Protein AF-0000000066281686 (afdb_homodimer)

GO terms:
  GO:0017148 negative regulation of translation (P, IMP)

Structure (mmCIF, N/CA/C/O backbone):
data_AF-0000000066281686-model_v1
#
loop_
_entity.id
_entity.type
_entity.pdbx_description
1 polymer 'Ribonuclease VapC22'
#
loop_
_atom_site.group_PDB
_atom_site.id
_atom_site.type_symbol
_atom_site.label_atom_id
_atom_site.label_alt_id
_atom_site.label_comp_id
_atom_site.label_asym_id
_atom_site.label_entity_id
_atom_site.label_seq_id
_atom_site.pdbx_PDB_ins_code
_atom_site.Cartn_x
_atom_site.Cartn_y
_atom_site.Cartn_z
_atom_site.occupancy
_atom_site.B_iso_or_equiv
_atom_site.auth_seq_id
_atom_site.auth_comp_id
_atom_site.auth_asym_id
_atom_site.auth_atom_id
_atom_site.pdbx_PDB_model_num
ATOM 1 N N . MET A 1 1 ? -9.164 6.344 23.656 1 70.06 1 MET A N 1
ATOM 2 C CA . MET A 1 1 ? -7.961 6.934 23.078 1 70.06 1 MET A CA 1
ATOM 3 C C . MET A 1 1 ? -8.203 7.359 21.641 1 70.06 1 MET A C 1
ATOM 5 O O . MET A 1 1 ? -8.789 6.609 20.859 1 70.06 1 MET A O 1
ATOM 9 N N . THR A 1 2 ? -8.07 8.781 21.312 1 91.06 2 THR A N 1
ATOM 10 C CA . THR A 1 2 ? -8.43 9.359 20.016 1 91.06 2 THR A CA 1
ATOM 11 C C . THR A 1 2 ? -7.27 9.227 19.031 1 91.06 2 THR A C 1
ATOM 13 O O . THR A 1 2 ? -6.125 9.555 19.359 1 91.06 2 THR A O 1
ATOM 16 N N . THR A 1 3 ? -7.539 8.5 17.906 1 96.69 3 THR A N 1
ATOM 17 C CA . THR A 1 3 ? -6.551 8.406 16.844 1 96.69 3 THR A CA 1
ATOM 18 C C . THR A 1 3 ? -6.953 9.273 15.656 1 96.69 3 THR A C 1
ATOM 20 O O . THR A 1 3 ? -8.125 9.297 15.266 1 96.69 3 THR A O 1
ATOM 23 N N . VAL A 1 4 ? -5.949 10 15.117 1 98 4 VAL A N 1
ATOM 24 C CA . VAL A 1 4 ? -6.203 10.719 13.867 1 98 4 VAL A CA 1
ATOM 25 C C . VAL A 1 4 ? -5.27 10.211 12.773 1 98 4 VAL A C 1
ATOM 27 O O . VAL A 1 4 ? -4.094 9.93 13.039 1 98 4 VAL A O 1
ATOM 30 N N . LEU A 1 5 ? -5.852 10.031 11.617 1 98.62 5 LEU A N 1
ATOM 31 C CA . LEU A 1 5 ? -5.098 9.625 10.438 1 98.62 5 LEU A CA 1
ATOM 32 C C . LEU A 1 5 ? -4.648 10.836 9.633 1 98.62 5 LEU A C 1
ATOM 34 O O . LEU A 1 5 ? -5.465 11.695 9.289 1 98.62 5 LEU A O 1
ATOM 38 N N . LEU A 1 6 ? -3.348 10.859 9.414 1 98.56 6 LEU A N 1
ATOM 39 C CA . LEU A 1 6 ? -2.801 11.969 8.641 1 98.56 6 LEU A CA 1
ATOM 40 C C . LEU A 1 6 ? -2.725 11.617 7.16 1 98.56 6 LEU A C 1
ATOM 42 O O . LEU A 1 6 ? -2.205 10.562 6.793 1 98.56 6 LEU A O 1
ATOM 46 N N . ASP A 1 7 ? -3.283 12.492 6.316 1 97.31 7 ASP A N 1
ATOM 47 C CA . ASP A 1 7 ? -3.012 12.414 4.883 1 97.31 7 ASP A CA 1
ATOM 48 C C . ASP A 1 7 ? -1.526 12.609 4.594 1 97.31 7 ASP A C 1
ATOM 50 O O . ASP A 1 7 ? -0.793 13.148 5.426 1 97.31 7 ASP A O 1
ATOM 54 N N . SER A 1 8 ? -1.061 12.234 3.432 1 96.31 8 SER A N 1
ATOM 55 C CA . SER A 1 8 ? 0.363 12.234 3.107 1 96.31 8 SER A CA 1
ATOM 56 C C . SER A 1 8 ? 0.948 13.641 3.211 1 96.31 8 SER A C 1
ATOM 58 O O . SER A 1 8 ? 1.972 13.844 3.865 1 96.31 8 SER A O 1
ATOM 60 N N . HIS A 1 9 ? 0.333 14.602 2.615 1 93.5 9 HIS A N 1
ATOM 61 C CA . HIS A 1 9 ? 0.872 15.953 2.658 1 93.5 9 HIS A CA 1
ATOM 62 C C . HIS A 1 9 ? 0.84 16.516 4.074 1 93.5 9 HIS A C 1
ATOM 64 O O . HIS A 1 9 ? 1.72 17.281 4.461 1 93.5 9 HIS A O 1
ATOM 70 N N . VAL A 1 10 ? -0.175 16.094 4.844 1 96.81 10 VAL A N 1
ATOM 71 C CA . VAL A 1 10 ? -0.292 16.562 6.223 1 96.81 10 VAL A CA 1
ATOM 72 C C . VAL A 1 10 ? 0.833 15.969 7.066 1 96.81 10 VAL A C 1
ATOM 74 O O . VAL A 1 10 ? 1.431 16.656 7.891 1 96.81 10 VAL A O 1
ATOM 77 N N . ALA A 1 11 ? 1.085 14.711 6.887 1 96.25 11 ALA A N 1
ATOM 78 C CA . ALA A 1 11 ? 2.205 14.094 7.59 1 96.25 11 ALA A CA 1
ATOM 79 C C . ALA A 1 11 ? 3.51 14.836 7.305 1 96.25 11 ALA A C 1
ATOM 81 O O . ALA A 1 11 ? 4.309 15.07 8.211 1 96.25 11 ALA A O 1
ATOM 82 N N . TYR A 1 12 ? 3.717 15.148 6.082 1 93 12 TYR A N 1
ATOM 83 C CA . TYR A 1 12 ? 4.898 15.906 5.688 1 93 12 TYR A CA 1
ATOM 84 C C . TYR A 1 12 ? 4.934 17.266 6.379 1 93 12 TYR A C 1
ATOM 86 O O . TYR A 1 12 ? 5.941 17.625 6.988 1 93 12 TYR A O 1
ATOM 94 N N . TRP A 1 13 ? 3.84 18.031 6.293 1 93.69 13 TRP A N 1
ATOM 95 C CA . TRP A 1 13 ? 3.773 19.375 6.879 1 93.69 13 TRP A CA 1
ATOM 96 C C . TRP A 1 13 ? 3.945 19.312 8.391 1 93.69 13 TRP A C 1
ATOM 98 O O . TRP A 1 13 ? 4.656 20.125 8.977 1 93.69 13 TRP A O 1
ATOM 108 N N . TRP A 1 14 ? 3.277 18.312 8.992 1 93.69 14 TRP A N 1
ATOM 109 C CA . TRP A 1 14 ? 3.379 18.125 10.438 1 93.69 14 TRP A CA 1
ATOM 110 C C . TRP A 1 14 ? 4.832 17.938 10.859 1 93.69 14 TRP A C 1
ATOM 112 O O . TRP A 1 14 ? 5.262 18.469 11.883 1 93.69 14 TRP A O 1
ATOM 122 N N . SER A 1 15 ? 5.637 17.312 10.07 1 87.94 15 SER A N 1
ATOM 123 C CA . SER A 1 15 ? 7.012 16.984 10.422 1 87.94 15 SER A CA 1
ATOM 124 C C . SER A 1 15 ? 7.965 18.109 10.023 1 87.94 15 SER A C 1
ATOM 126 O O . SER A 1 15 ? 8.992 18.312 10.68 1 87.94 15 SER A O 1
ATOM 128 N N . ALA A 1 16 ? 7.633 18.891 8.977 1 87.31 16 ALA A N 1
ATOM 129 C CA . ALA A 1 16 ? 8.664 19.75 8.398 1 87.31 16 ALA A CA 1
ATOM 130 C C . ALA A 1 16 ? 8.188 21.203 8.312 1 87.31 16 ALA A C 1
ATOM 132 O O . ALA A 1 16 ? 8.992 22.125 8.391 1 87.31 16 ALA A O 1
ATOM 133 N N . GLU A 1 17 ? 6.938 21.359 8.078 1 92 17 GLU A N 1
ATOM 134 C CA . GLU A 1 17 ? 6.379 22.688 7.852 1 92 17 GLU A CA 1
ATOM 135 C C . GLU A 1 17 ? 5.039 22.844 8.562 1 92 17 GLU A C 1
ATOM 137 O O . GLU A 1 17 ? 4.02 23.125 7.926 1 92 17 GLU A O 1
ATOM 142 N N . PRO A 1 18 ? 5.105 22.844 9.883 1 94.44 18 PRO A N 1
ATOM 143 C CA . PRO A 1 18 ? 3.848 22.844 10.633 1 94.44 18 PRO A CA 1
ATOM 144 C C . PRO A 1 18 ? 3.037 24.125 10.414 1 94.44 18 PRO A C 1
ATOM 146 O O . PRO A 1 18 ? 1.826 24.141 10.641 1 94.44 18 PRO A O 1
ATOM 149 N N . GLN A 1 19 ? 3.65 25.203 9.938 1 95.12 19 GLN A N 1
ATOM 150 C CA . GLN A 1 19 ? 2.961 26.469 9.703 1 95.12 19 GLN A CA 1
ATOM 151 C C . GLN A 1 19 ? 1.957 26.328 8.555 1 95.12 19 GLN A C 1
ATOM 153 O O . GLN A 1 19 ? 1.113 27.219 8.367 1 95.12 19 GLN A O 1
ATOM 158 N N . ARG A 1 20 ? 2.047 25.266 7.816 1 95.75 20 ARG A N 1
ATOM 159 C CA . ARG A 1 20 ? 1.145 25.062 6.688 1 95.75 20 ARG A CA 1
ATOM 160 C C . ARG A 1 20 ? -0.151 24.391 7.141 1 95.75 20 ARG A C 1
ATOM 162 O O . ARG A 1 20 ? -1.116 24.312 6.375 1 95.75 20 ARG A O 1
ATOM 169 N N . LEU A 1 21 ? -0.167 23.953 8.344 1 97.56 21 LEU A N 1
ATOM 170 C CA . LEU A 1 21 ? -1.363 23.312 8.875 1 97.56 21 LEU A CA 1
ATOM 171 C C . LEU A 1 21 ? -2.396 24.344 9.297 1 97.56 21 LEU A C 1
ATOM 173 O O . LEU A 1 21 ? -2.043 25.391 9.844 1 97.56 21 LEU A O 1
ATOM 177 N N . SER A 1 22 ? -3.68 24.094 8.953 1 97.81 22 SER A N 1
ATOM 178 C CA . SER A 1 22 ? -4.73 24.938 9.5 1 97.81 22 SER A CA 1
ATOM 179 C C . SER A 1 22 ? -4.773 24.859 11.016 1 97.81 22 SER A C 1
ATOM 181 O O . SER A 1 22 ? -4.207 23.938 11.609 1 97.81 22 SER A O 1
ATOM 183 N N . MET A 1 23 ? -5.473 25.781 11.609 1 97.75 23 MET A N 1
ATOM 184 C CA . MET A 1 23 ? -5.621 25.781 13.062 1 97.75 23 MET A CA 1
ATOM 185 C C . MET A 1 23 ? -6.355 24.516 13.523 1 97.75 23 MET A C 1
ATOM 187 O O . MET A 1 23 ? -5.945 23.875 14.492 1 97.75 23 MET A O 1
ATOM 191 N N . ALA A 1 24 ? -7.41 24.172 12.828 1 97.56 24 ALA A N 1
ATOM 192 C CA . ALA A 1 24 ? -8.188 22.984 13.18 1 97.56 24 ALA A CA 1
ATOM 193 C C . ALA A 1 24 ? -7.344 21.719 13.055 1 97.56 24 ALA A C 1
ATOM 195 O O . ALA A 1 24 ? -7.418 20.828 13.906 1 97.56 24 ALA A O 1
ATOM 196 N N . ALA A 1 25 ? -6.562 21.609 11.992 1 97.94 25 ALA A N 1
ATOM 197 C CA . ALA A 1 25 ? -5.68 20.469 11.797 1 97.94 25 ALA A CA 1
ATOM 198 C C . ALA A 1 25 ? -4.645 20.375 12.914 1 97.94 25 ALA A C 1
ATOM 200 O O . ALA A 1 25 ? -4.43 19.297 13.484 1 97.94 25 ALA A O 1
ATOM 201 N N . SER A 1 26 ? -4.059 21.516 13.203 1 97.75 26 SER A N 1
ATOM 202 C CA . SER A 1 26 ? -3.049 21.562 14.25 1 97.75 26 SER A CA 1
ATOM 203 C C . SER A 1 26 ? -3.627 21.125 15.594 1 97.75 26 SER A C 1
ATOM 205 O O . SER A 1 26 ? -3.006 20.359 16.312 1 97.75 26 SER A O 1
ATOM 207 N N . GLN A 1 27 ? -4.777 21.562 15.898 1 97.44 27 GLN A N 1
ATOM 208 C CA . GLN A 1 27 ? -5.43 21.219 17.156 1 97.44 27 GLN A CA 1
ATOM 209 C C . GLN A 1 27 ? -5.773 19.734 17.219 1 97.44 27 GLN A C 1
ATOM 211 O O . GLN A 1 27 ? -5.59 19.094 18.25 1 97.44 27 GLN A O 1
ATOM 216 N N . ALA A 1 28 ? -6.277 19.234 16.094 1 96.88 28 ALA A N 1
ATOM 217 C CA . ALA A 1 28 ? -6.625 17.812 16.047 1 96.88 28 ALA A CA 1
ATOM 218 C C . ALA A 1 28 ? -5.395 16.938 16.281 1 96.88 28 ALA A C 1
ATOM 220 O O . ALA A 1 28 ? -5.473 15.93 17 1 96.88 28 ALA A O 1
ATOM 221 N N . ILE A 1 29 ? -4.281 17.312 15.711 1 97.44 29 ILE A N 1
ATOM 222 C CA . ILE A 1 29 ? -3.031 16.562 15.844 1 97.44 29 ILE A CA 1
ATOM 223 C C . ILE A 1 29 ? -2.516 16.672 17.281 1 97.44 29 ILE A C 1
ATOM 225 O O . ILE A 1 29 ? -2.137 15.664 17.875 1 97.44 29 ILE A O 1
ATOM 229 N N . GLU A 1 30 ? -2.557 17.828 17.828 1 96.44 30 GLU A N 1
ATOM 230 C CA . GLU A 1 30 ? -2.033 18.094 19.156 1 96.44 30 GLU A CA 1
ATOM 231 C C . GLU A 1 30 ? -2.834 17.344 20.219 1 96.44 30 GLU A C 1
ATOM 233 O O . GLU A 1 30 ? -2.277 16.906 21.219 1 96.44 30 GLU A O 1
ATOM 238 N N . HIS A 1 31 ? -4.059 17.156 20.047 1 96.75 31 HIS A N 1
ATOM 239 C CA . HIS A 1 31 ? -4.934 16.594 21.062 1 96.75 31 HIS A CA 1
ATOM 240 C C . HIS A 1 31 ? -5.129 15.094 20.859 1 96.75 31 HIS A C 1
ATOM 242 O O . HIS A 1 31 ? -5.773 14.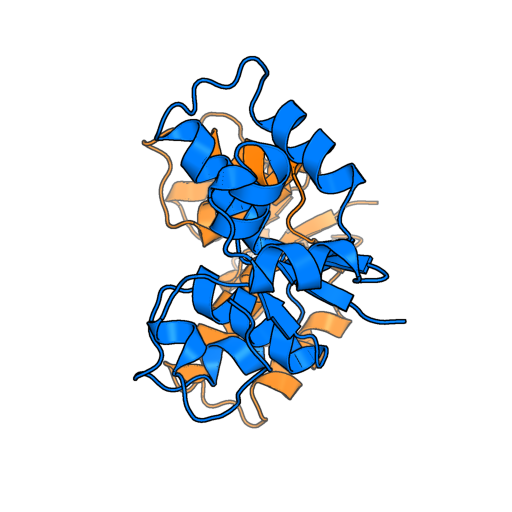43 21.672 1 96.75 31 HIS A O 1
ATOM 248 N N . ALA A 1 32 ? -4.652 14.594 19.75 1 97.25 32 ALA A N 1
ATOM 249 C CA . ALA A 1 32 ? -4.809 13.164 19.484 1 97.25 32 ALA A CA 1
ATOM 250 C C . ALA A 1 32 ? -3.943 12.336 20.438 1 97.25 32 ALA A C 1
ATOM 252 O O . ALA A 1 32 ? -2.811 12.719 20.75 1 97.25 32 ALA A O 1
ATOM 253 N N . ASP A 1 33 ? -4.496 11.219 20.891 1 97.75 33 ASP A N 1
ATOM 254 C CA . ASP A 1 33 ? -3.701 10.281 21.672 1 97.75 33 ASP A CA 1
ATOM 255 C C . ASP A 1 33 ? -2.656 9.586 20.812 1 97.75 33 ASP A C 1
ATOM 257 O O . ASP A 1 33 ? -1.594 9.195 21.297 1 97.75 33 ASP A O 1
ATOM 261 N N . GLU A 1 34 ? -3.012 9.414 19.578 1 98.12 34 GLU A N 1
ATOM 262 C CA . GLU A 1 34 ? -2.143 8.719 18.625 1 98.12 34 GLU A CA 1
ATOM 263 C C . GLU A 1 34 ? -2.309 9.258 17.219 1 98.12 34 GLU A C 1
ATOM 265 O O . GLU A 1 34 ? -3.426 9.539 16.781 1 98.12 34 GLU A O 1
ATOM 270 N N . LEU A 1 35 ? -1.204 9.375 16.547 1 98.44 35 LEU A N 1
ATOM 271 C CA . LEU A 1 35 ? -1.188 9.688 15.125 1 98.44 35 LEU A CA 1
ATOM 272 C C . LEU A 1 35 ? -0.943 8.438 14.297 1 98.44 35 LEU A C 1
ATOM 274 O O . LEU A 1 35 ? -0.149 7.578 14.68 1 98.44 35 LEU A O 1
ATOM 278 N N . ALA A 1 36 ? -1.664 8.391 13.188 1 98.69 36 ALA A N 1
ATOM 279 C CA . ALA A 1 36 ? -1.486 7.25 12.289 1 98.69 36 ALA A CA 1
ATOM 280 C C . ALA A 1 36 ? -1.305 7.711 10.852 1 98.69 36 ALA A C 1
ATOM 282 O O . ALA A 1 36 ? -1.703 8.82 10.492 1 98.69 36 ALA A O 1
ATOM 283 N N . VAL A 1 37 ? -0.657 6.867 10.102 1 98.62 37 VAL A N 1
ATOM 284 C CA . VAL A 1 37 ? -0.561 7.031 8.656 1 98.62 37 VAL A CA 1
ATOM 285 C C . VAL A 1 37 ? -0.866 5.707 7.961 1 98.62 37 VAL A C 1
ATOM 287 O O . VAL A 1 37 ? -0.54 4.637 8.484 1 98.62 37 VAL A O 1
ATOM 290 N N . ALA A 1 38 ? -1.593 5.82 6.816 1 98.75 38 ALA A N 1
ATOM 291 C CA . ALA A 1 38 ? -1.719 4.645 5.957 1 98.75 38 ALA A CA 1
ATOM 292 C C . ALA A 1 38 ? -0.377 4.277 5.332 1 98.75 38 ALA A C 1
ATOM 294 O O . ALA A 1 38 ? 0.381 5.152 4.91 1 98.75 38 ALA A O 1
ATOM 295 N N . ALA A 1 39 ? -0.124 3.047 5.242 1 98.75 39 ALA A N 1
ATOM 296 C CA . ALA A 1 39 ? 1.184 2.578 4.789 1 98.75 39 ALA A CA 1
ATOM 297 C C . ALA A 1 39 ? 1.51 3.119 3.398 1 98.75 39 ALA A C 1
ATOM 299 O O . ALA A 1 39 ? 2.672 3.393 3.09 1 98.75 39 ALA A O 1
ATOM 300 N N . ILE A 1 40 ? 0.523 3.322 2.582 1 98.56 40 ILE A N 1
ATOM 301 C CA . ILE A 1 40 ? 0.725 3.803 1.219 1 98.56 40 ILE A CA 1
ATOM 302 C C . ILE A 1 40 ? 1.328 5.207 1.249 1 98.56 40 ILE A C 1
ATOM 304 O O . ILE A 1 40 ? 1.991 5.625 0.297 1 98.56 40 ILE A O 1
ATOM 308 N N . SER A 1 41 ? 1.159 5.957 2.32 1 98.06 41 SER A N 1
ATOM 309 C CA . SER A 1 41 ? 1.681 7.312 2.447 1 98.06 41 SER A CA 1
ATOM 310 C C . SER A 1 41 ? 3.205 7.32 2.436 1 98.06 41 SER A C 1
ATOM 312 O O . SER A 1 41 ? 3.822 8.297 1.997 1 98.06 41 SER A O 1
ATOM 314 N N . TRP A 1 42 ? 3.809 6.18 2.908 1 98.31 42 TRP A N 1
ATOM 315 C CA . TRP A 1 42 ? 5.266 6.117 2.861 1 98.31 42 TRP A CA 1
ATOM 316 C C . TRP A 1 42 ? 5.77 6.172 1.423 1 98.31 42 TRP A C 1
ATOM 318 O O . TRP A 1 42 ? 6.785 6.809 1.138 1 98.31 42 TRP A O 1
ATOM 328 N N . PHE A 1 43 ? 5.062 5.52 0.519 1 97.5 43 PHE A N 1
ATOM 329 C CA . PHE A 1 43 ? 5.434 5.582 -0.89 1 97.5 43 PHE A CA 1
ATOM 330 C C . PHE A 1 43 ? 5.254 6.992 -1.436 1 97.5 43 PHE A C 1
ATOM 332 O O . PHE A 1 43 ? 6.117 7.5 -2.154 1 97.5 43 PHE A O 1
ATOM 339 N N . GLU A 1 44 ? 4.117 7.582 -1.073 1 95.44 44 GLU A N 1
ATOM 340 C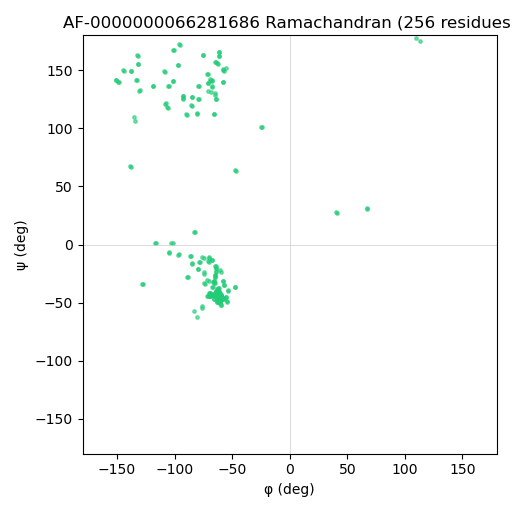 CA . GLU A 1 44 ? 3.836 8.938 -1.544 1 95.44 44 GLU A CA 1
ATOM 341 C C . GLU A 1 44 ? 4.91 9.914 -1.079 1 95.44 44 GLU A C 1
ATOM 343 O O . GLU A 1 44 ? 5.395 10.734 -1.865 1 95.44 44 GLU A O 1
ATOM 348 N N . LEU A 1 45 ? 5.293 9.82 0.146 1 95.38 45 LEU A N 1
ATOM 349 C CA . LEU A 1 45 ? 6.289 10.719 0.717 1 95.38 45 LEU A CA 1
ATOM 350 C C . LEU A 1 45 ? 7.664 10.461 0.114 1 95.38 45 LEU A C 1
ATOM 352 O O . LEU A 1 45 ? 8.406 11.398 -0.188 1 95.38 45 LEU A O 1
ATOM 356 N N . ALA A 1 46 ? 7.988 9.195 -0.04 1 95.5 46 ALA A N 1
ATOM 357 C CA . ALA A 1 46 ? 9.258 8.844 -0.681 1 95.5 46 ALA A CA 1
ATOM 358 C C . ALA A 1 46 ? 9.32 9.391 -2.104 1 95.5 46 ALA A C 1
ATOM 360 O O . ALA A 1 46 ? 10.359 9.914 -2.529 1 95.5 46 ALA A O 1
ATOM 361 N N . TRP A 1 47 ? 8.219 9.211 -2.807 1 93 47 TRP A N 1
ATOM 362 C CA . TRP A 1 47 ? 8.125 9.703 -4.18 1 93 47 TRP A CA 1
ATOM 363 C C . TRP A 1 47 ? 8.297 11.211 -4.234 1 93 47 TRP A C 1
ATOM 365 O O . TRP A 1 47 ? 9.023 11.727 -5.086 1 93 47 TRP A O 1
ATOM 375 N N . LEU A 1 48 ? 7.625 11.891 -3.328 1 88.94 48 LEU A N 1
ATOM 376 C CA . LEU A 1 48 ? 7.766 13.336 -3.227 1 88.94 48 LEU A CA 1
ATOM 377 C C . LEU A 1 48 ? 9.219 13.727 -2.977 1 88.94 48 LEU A C 1
ATOM 379 O O . LEU A 1 48 ? 9.734 14.648 -3.615 1 88.94 48 LEU A O 1
ATOM 383 N N . ALA A 1 49 ? 9.82 13.062 -2.064 1 89.44 49 ALA A N 1
ATOM 384 C CA . ALA A 1 49 ? 11.203 13.367 -1.706 1 89.44 49 ALA A CA 1
ATOM 385 C C . ALA A 1 49 ? 12.141 13.117 -2.883 1 89.44 49 ALA A C 1
ATOM 387 O O . ALA A 1 49 ? 13.086 13.883 -3.105 1 89.44 49 ALA A O 1
ATOM 388 N N . GLU A 1 50 ? 11.891 12.062 -3.561 1 83.56 50 GLU A N 1
ATOM 389 C CA . GLU A 1 50 ? 12.742 11.68 -4.684 1 83.56 50 GLU A CA 1
ATOM 390 C C . GLU A 1 50 ? 12.547 12.625 -5.867 1 83.56 50 GLU A C 1
ATOM 392 O O . GLU A 1 50 ? 13.516 13 -6.531 1 83.56 50 GLU A O 1
ATOM 397 N N . GLN A 1 51 ? 11.367 12.984 -6.238 1 78.31 51 GLN A N 1
ATOM 398 C CA . GLN A 1 51 ? 11.062 13.82 -7.395 1 78.31 51 GLN A CA 1
ATOM 399 C C . GLN A 1 51 ? 11.367 15.289 -7.109 1 78.31 51 GLN A C 1
ATOM 401 O O . GLN A 1 51 ? 11.781 16.031 -8.008 1 78.31 51 GLN A O 1
ATOM 406 N N . GLU A 1 52 ? 10.836 15.781 -6.07 1 65.12 52 GLU A N 1
ATOM 407 C CA . GLU A 1 52 ? 10.984 17.203 -5.773 1 65.12 52 GLU A CA 1
ATOM 408 C C . GLU A 1 52 ? 12.312 17.484 -5.078 1 65.12 52 GLU A C 1
ATOM 410 O O . GLU A 1 52 ? 12.57 18.625 -4.664 1 65.12 52 GLU A O 1
ATOM 415 N N . ARG A 1 53 ? 13.047 16.531 -5.094 1 60.34 53 ARG A N 1
ATOM 416 C CA . ARG A 1 53 ? 14.312 16.703 -4.383 1 60.34 53 ARG A CA 1
ATOM 417 C C . ARG A 1 53 ? 14.117 17.453 -3.074 1 60.34 53 ARG A C 1
ATOM 419 O O . ARG A 1 53 ? 14.82 18.422 -2.801 1 60.34 53 ARG A O 1
ATOM 426 N N . ILE A 1 54 ? 12.844 17.312 -2.504 1 60.88 54 ILE A N 1
ATOM 427 C CA . ILE A 1 54 ? 12.812 17.938 -1.192 1 60.88 54 ILE A CA 1
ATOM 428 C C . ILE A 1 54 ? 14.227 18 -0.617 1 60.88 54 ILE A C 1
ATOM 430 O O . ILE A 1 54 ? 14.961 17 -0.664 1 60.88 54 ILE A O 1
ATOM 434 N N . GLN A 1 55 ? 14.773 19.109 -0.714 1 66.44 55 GLN A N 1
ATOM 435 C CA . GLN A 1 55 ? 16.125 19.312 -0.175 1 66.44 55 GLN A CA 1
ATOM 436 C C . GLN A 1 55 ? 16.219 18.75 1.241 1 66.44 55 GLN A C 1
ATOM 438 O O . GLN A 1 55 ? 16.031 19.469 2.219 1 66.44 55 GLN A O 1
ATOM 443 N N . LEU A 1 56 ? 16.047 17.453 1.192 1 74.06 56 LEU A N 1
ATOM 444 C CA . LEU A 1 56 ? 16.266 16.859 2.508 1 74.06 56 LEU A CA 1
ATOM 445 C C . LEU A 1 56 ? 17.75 16.906 2.885 1 74.06 56 LEU A C 1
ATOM 447 O O . LEU A 1 56 ? 18.609 16.734 2.029 1 74.06 56 LEU A O 1
ATOM 451 N N . ALA A 1 57 ? 17.953 17.359 4.074 1 79.5 57 ALA A N 1
ATOM 452 C CA . ALA A 1 57 ? 19.312 17.391 4.609 1 79.5 57 ALA A CA 1
ATOM 453 C C . ALA A 1 57 ? 19.828 15.992 4.895 1 79.5 57 ALA A C 1
ATOM 455 O O . ALA A 1 57 ? 21 15.805 5.184 1 79.5 57 ALA A O 1
ATOM 456 N N . ILE A 1 58 ? 18.906 15.055 4.848 1 85.44 58 ILE A N 1
ATOM 457 C CA . ILE A 1 58 ? 19.25 13.672 5.156 1 85.44 58 ILE A CA 1
ATOM 458 C C . ILE A 1 58 ? 18.703 12.742 4.082 1 85.44 58 ILE A C 1
ATOM 460 O O . ILE A 1 58 ? 17.812 13.133 3.311 1 85.44 58 ILE A O 1
ATOM 464 N N . PRO A 1 59 ? 19.219 11.477 3.996 1 90.12 59 PRO A N 1
ATOM 465 C CA . PRO A 1 59 ? 18.688 10.523 3.016 1 90.12 59 PRO A CA 1
ATOM 466 C C . PRO A 1 59 ? 17.188 10.281 3.182 1 90.12 59 PRO A C 1
ATOM 468 O O . PRO A 1 59 ? 16.672 10.336 4.301 1 90.12 59 PRO A O 1
ATOM 471 N N . VAL A 1 60 ? 16.531 9.977 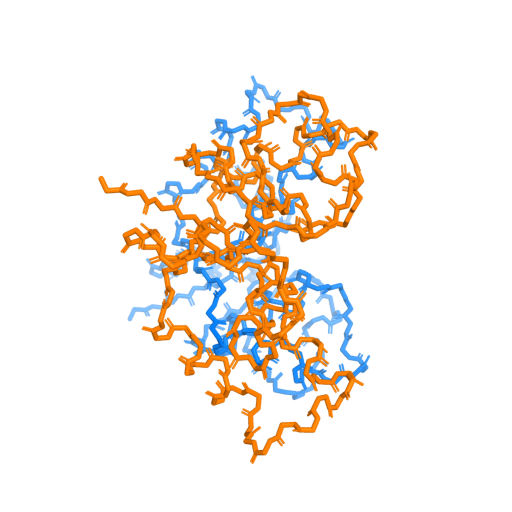2.113 1 91.38 60 VAL A N 1
ATOM 472 C CA . VAL A 1 60 ? 15.078 9.766 2.072 1 91.38 60 VAL A CA 1
ATOM 473 C C . VAL A 1 60 ? 14.688 8.711 3.102 1 91.38 60 VAL A C 1
ATOM 475 O O . VAL A 1 60 ? 13.742 8.906 3.871 1 91.38 60 VAL A O 1
ATOM 478 N N . LEU A 1 61 ? 15.375 7.586 3.115 1 95.31 61 LEU A N 1
ATOM 479 C CA . LEU A 1 61 ? 15.055 6.508 4.047 1 95.31 61 LEU A CA 1
ATOM 480 C C . LEU A 1 61 ? 15.133 6.996 5.488 1 95.31 61 LEU A C 1
ATOM 482 O O . LEU A 1 61 ? 14.242 6.719 6.293 1 95.31 61 LEU A O 1
ATOM 486 N N . SER A 1 62 ? 16.188 7.711 5.812 1 95 62 SER A N 1
ATOM 487 C CA . SER A 1 62 ? 16.359 8.227 7.168 1 95 62 SER A CA 1
ATOM 488 C C . SER A 1 62 ? 15.234 9.172 7.547 1 95 62 SER A C 1
ATOM 490 O O . SER A 1 62 ? 14.734 9.133 8.672 1 95 62 SER A O 1
ATOM 492 N N . TRP A 1 63 ? 14.898 9.961 6.648 1 92.62 63 TRP A N 1
ATOM 493 C CA . TRP A 1 63 ? 13.805 10.906 6.859 1 92.62 63 TRP A CA 1
ATOM 494 C C . TRP A 1 63 ? 12.5 10.164 7.133 1 92.62 63 TRP A C 1
ATOM 496 O O . TRP A 1 63 ? 11.797 10.477 8.094 1 92.62 63 TRP A O 1
ATOM 506 N N . LEU A 1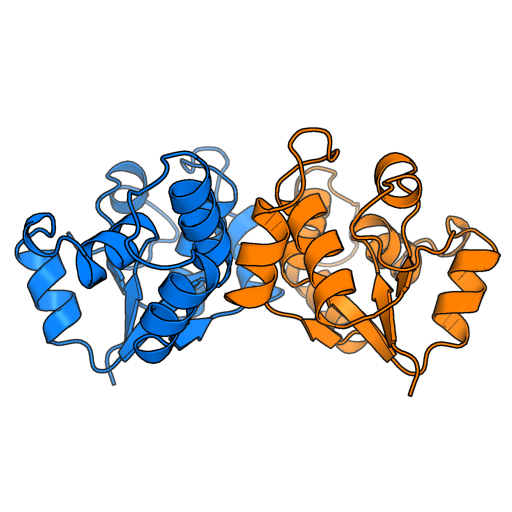 64 ? 12.141 9.211 6.332 1 96.31 64 LEU A N 1
ATOM 507 C CA . LEU A 1 64 ? 10.93 8.414 6.504 1 96.31 64 LEU A CA 1
ATOM 508 C C . LEU A 1 64 ? 10.945 7.676 7.84 1 96.31 64 LEU A C 1
ATOM 510 O O . LEU A 1 64 ? 9.93 7.617 8.531 1 96.31 64 LEU A O 1
ATOM 514 N N . GLN A 1 65 ? 12.055 7.129 8.148 1 97.38 65 GLN A N 1
ATOM 515 C CA . GLN A 1 65 ? 12.18 6.363 9.391 1 97.38 65 GLN A CA 1
ATOM 516 C C . GLN A 1 65 ? 11.984 7.254 10.609 1 97.38 65 GLN A C 1
ATOM 518 O O . GLN A 1 65 ? 11.367 6.84 11.594 1 97.38 65 GLN A O 1
ATOM 523 N N . GLN A 1 66 ? 12.531 8.43 10.57 1 95.31 66 GLN A N 1
ATOM 524 C CA . GLN A 1 66 ? 12.336 9.375 11.664 1 95.31 66 GLN A CA 1
ATOM 525 C C . GLN A 1 66 ? 10.859 9.719 11.844 1 95.31 66 GLN A C 1
ATOM 527 O O . GLN A 1 66 ? 10.359 9.75 12.969 1 95.31 66 GLN A O 1
ATOM 532 N N . LEU A 1 67 ? 10.227 9.953 10.742 1 95.31 67 LEU A N 1
ATOM 533 C CA . LEU A 1 67 ? 8.797 10.242 10.797 1 95.31 67 LEU A CA 1
ATOM 534 C C . LEU A 1 67 ? 8.016 9.055 11.344 1 95.31 67 LEU A C 1
ATOM 536 O O . LEU A 1 67 ? 7.117 9.219 12.164 1 95.31 67 LEU A O 1
ATOM 540 N N . ALA A 1 68 ? 8.367 7.863 10.922 1 97.69 68 ALA A N 1
ATOM 541 C CA . ALA A 1 68 ? 7.664 6.633 11.281 1 97.69 68 ALA A CA 1
ATOM 542 C C . ALA A 1 68 ? 7.766 6.363 12.773 1 97.69 6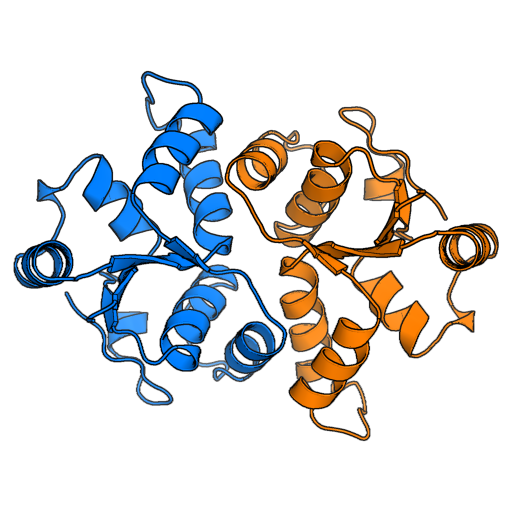8 ALA A C 1
ATOM 544 O O . ALA A 1 68 ? 6.949 5.629 13.336 1 97.69 68 ALA A O 1
ATOM 545 N N . GLU A 1 69 ? 8.742 6.949 13.453 1 97.25 69 GLU A N 1
ATOM 546 C CA . GLU A 1 69 ? 8.922 6.781 14.891 1 97.25 69 GLU A CA 1
ATOM 547 C C . GLU A 1 69 ? 7.82 7.488 15.672 1 97.25 69 GLU A C 1
ATOM 549 O O . GLU A 1 69 ? 7.605 7.203 16.844 1 97.25 69 GLU A O 1
ATOM 554 N N . HIS A 1 70 ? 7.09 8.359 15.023 1 96.69 70 HIS A N 1
ATOM 555 C CA . HIS A 1 70 ? 6.156 9.219 15.742 1 96.69 70 HIS A CA 1
ATOM 556 C C . HIS A 1 70 ? 4.719 8.938 15.328 1 96.69 70 HIS A C 1
ATOM 558 O O . HIS A 1 70 ? 3.791 9.609 15.789 1 96.69 70 HIS A O 1
ATOM 564 N N . VAL A 1 71 ? 4.547 7.965 14.438 1 98.19 71 VAL A N 1
ATOM 565 C CA . VAL A 1 71 ? 3.203 7.652 13.961 1 98.19 71 VAL A CA 1
ATOM 566 C C . VAL A 1 71 ? 3.021 6.137 13.883 1 98.19 71 VAL A C 1
ATOM 568 O O . VAL A 1 71 ? 3.992 5.398 13.703 1 98.19 71 VAL A O 1
ATOM 571 N N . ARG A 1 72 ? 1.814 5.723 14.094 1 98.25 72 ARG A N 1
ATOM 572 C CA . ARG A 1 72 ? 1.462 4.328 13.836 1 98.25 72 ARG A CA 1
ATOM 573 C C . ARG A 1 72 ? 1.24 4.094 12.344 1 98.25 72 ARG A C 1
ATOM 575 O O . ARG A 1 72 ? 0.436 4.781 11.711 1 98.25 72 ARG A O 1
ATOM 582 N N . THR A 1 73 ? 1.966 3.123 11.781 1 98.69 73 THR A N 1
ATOM 583 C CA . THR A 1 73 ? 1.745 2.74 10.391 1 98.69 73 THR A CA 1
ATOM 584 C C . THR A 1 73 ? 0.609 1.729 10.281 1 98.69 73 THR A C 1
ATOM 586 O O . THR A 1 73 ? 0.616 0.703 10.969 1 98.69 73 THR A O 1
ATOM 589 N N . VAL A 1 74 ? -0.339 1.994 9.477 1 98.69 74 VAL A N 1
ATOM 590 C CA . VAL A 1 74 ? -1.47 1.095 9.273 1 98.69 74 VAL A CA 1
ATOM 591 C C . VAL A 1 74 ? -1.367 0.437 7.902 1 98.69 74 VAL A C 1
ATOM 593 O O . VAL A 1 74 ? -1.33 1.125 6.879 1 98.69 74 VAL A O 1
ATOM 596 N N . GLY A 1 75 ? -1.316 -0.872 7.863 1 98.62 75 GLY A N 1
ATOM 597 C CA . GLY A 1 75 ? -1.153 -1.626 6.629 1 98.62 75 GLY A CA 1
ATOM 598 C C . GLY A 1 75 ? -2.418 -1.681 5.793 1 98.62 75 GLY A C 1
ATOM 599 O O . GLY A 1 75 ? -3.512 -1.413 6.293 1 98.62 75 GLY A O 1
ATOM 600 N N . ILE A 1 76 ? -2.223 -2.039 4.516 1 98.75 76 ILE A N 1
ATOM 601 C CA . ILE A 1 76 ? -3.35 -2.342 3.639 1 98.75 76 ILE A CA 1
ATOM 602 C C . ILE A 1 76 ? -3.838 -3.764 3.898 1 98.75 76 ILE A C 1
ATOM 604 O O . ILE A 1 76 ? -3.137 -4.734 3.602 1 98.75 76 ILE A O 1
ATOM 608 N N . THR A 1 77 ? -4.992 -3.902 4.43 1 98.56 77 THR A N 1
ATOM 609 C CA . THR A 1 77 ? -5.629 -5.195 4.66 1 98.56 77 THR A CA 1
ATOM 610 C C . THR A 1 77 ? -6.66 -5.488 3.578 1 98.56 77 THR A C 1
ATOM 612 O O . THR A 1 77 ? -7.027 -4.605 2.803 1 98.56 77 THR A O 1
ATOM 615 N N . PRO A 1 78 ? -7.109 -6.758 3.559 1 98.31 78 PRO A N 1
ATOM 616 C CA . PRO A 1 78 ? -8.211 -7.066 2.645 1 98.31 78 PRO A CA 1
ATOM 617 C C . PRO A 1 78 ? -9.414 -6.141 2.834 1 98.31 78 PRO A C 1
ATOM 619 O O . PRO A 1 78 ? -10.008 -5.688 1.853 1 98.31 78 PRO A O 1
ATOM 622 N N . SER A 1 79 ? -9.75 -5.805 4.066 1 98.31 79 SER A N 1
ATOM 623 C CA . SER A 1 79 ? -10.875 -4.918 4.344 1 98.31 79 SER A CA 1
ATOM 624 C C . SER A 1 79 ? -10.617 -3.512 3.811 1 98.31 79 SER A C 1
ATOM 626 O O . SER A 1 79 ? -11.484 -2.922 3.16 1 98.31 79 SER A O 1
ATOM 628 N N . VAL A 1 80 ? -9.453 -2.975 4.066 1 98.38 80 VAL A N 1
ATOM 629 C CA . VAL A 1 80 ? -9.102 -1.6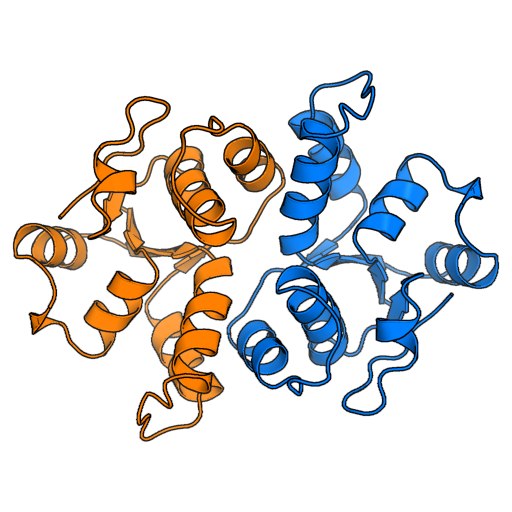46 3.572 1 98.38 80 VAL A CA 1
ATOM 630 C C . VAL A 1 80 ? -9.141 -1.634 2.047 1 98.38 80 VAL A C 1
ATOM 632 O O . VAL A 1 80 ? -9.688 -0.707 1.441 1 98.38 80 VAL A O 1
ATOM 635 N N . ALA A 1 81 ? -8.555 -2.654 1.437 1 98.12 81 ALA A N 1
ATOM 636 C CA . ALA A 1 81 ? -8.539 -2.752 -0.021 1 98.12 81 ALA A CA 1
ATOM 637 C C . ALA A 1 81 ? -9.961 -2.805 -0.582 1 98.12 81 ALA A C 1
ATOM 639 O O . ALA A 1 81 ? -10.289 -2.09 -1.532 1 98.12 81 ALA A O 1
ATOM 640 N N . ALA A 1 82 ? -10.789 -3.631 -0.011 1 96.56 82 ALA A N 1
ATOM 641 C CA . ALA A 1 82 ? -12.172 -3.768 -0.467 1 96.56 82 ALA A CA 1
ATOM 642 C C . ALA A 1 82 ? -12.93 -2.451 -0.326 1 96.56 82 ALA A C 1
ATOM 644 O O . ALA A 1 82 ? -13.664 -2.049 -1.232 1 96.56 82 ALA A O 1
ATOM 645 N N . THR A 1 83 ? -12.758 -1.798 0.81 1 96 83 THR A N 1
ATOM 646 C CA . THR A 1 83 ? -13.391 -0.502 1.032 1 96 83 THR A CA 1
ATOM 647 C C . THR A 1 83 ? -12.898 0.521 0.013 1 96 83 THR A C 1
ATOM 649 O O . THR A 1 83 ? -13.688 1.298 -0.526 1 96 83 THR A O 1
ATOM 652 N N . ALA A 1 84 ? -11.609 0.525 -0.264 1 95.75 84 ALA A N 1
ATOM 653 C CA . ALA A 1 84 ? -11.023 1.479 -1.201 1 95.75 84 ALA A CA 1
ATOM 654 C C . ALA A 1 84 ? -11.641 1.335 -2.59 1 95.75 84 ALA A C 1
ATOM 656 O O . ALA A 1 84 ? -11.977 2.332 -3.234 1 95.75 84 ALA A O 1
ATOM 657 N N . VAL A 1 85 ? -11.812 0.132 -3.066 1 93.44 85 VAL A N 1
ATOM 658 C CA . VAL A 1 85 ? -12.273 -0.065 -4.434 1 93.44 85 VAL A CA 1
ATOM 659 C C . VAL A 1 85 ? -13.789 0.13 -4.5 1 93.44 85 VAL A C 1
ATOM 661 O O . VAL A 1 85 ? -14.352 0.325 -5.582 1 93.44 85 VAL A O 1
ATOM 664 N N . ALA A 1 86 ? -14.422 0.003 -3.4 1 91.81 86 ALA A N 1
ATOM 665 C CA . ALA A 1 86 ? -15.875 0.157 -3.357 1 91.81 86 ALA A CA 1
ATOM 666 C C . ALA A 1 86 ? -16.266 1.631 -3.387 1 91.81 86 ALA A C 1
ATOM 668 O O . ALA A 1 86 ? -17.438 1.962 -3.592 1 91.81 86 ALA A O 1
ATOM 669 N N . LEU A 1 87 ? -15.297 2.514 -3.127 1 92.06 87 LEU A N 1
ATOM 670 C CA . LEU A 1 87 ? -15.602 3.932 -3.283 1 92.06 87 LEU A CA 1
ATOM 671 C C . LEU A 1 87 ? -16.062 4.234 -4.703 1 92.06 87 LEU A C 1
ATOM 673 O O . LEU A 1 87 ? -15.531 3.684 -5.668 1 92.06 87 LEU A O 1
ATOM 677 N N . PRO A 1 88 ? -17.062 5.086 -4.801 1 87.94 88 PRO A N 1
ATOM 678 C CA . PRO A 1 88 ? -17.656 5.309 -6.117 1 87.94 88 PRO A CA 1
ATOM 679 C C . PRO A 1 88 ? -16.688 5.934 -7.109 1 87.94 88 PRO A C 1
ATOM 681 O O . PRO A 1 88 ? -15.68 6.527 -6.703 1 87.94 88 PRO A O 1
ATOM 684 N N . SER A 1 89 ? -16.984 5.727 -8.367 1 82.5 89 SER A N 1
ATOM 685 C CA . SER A 1 89 ? -16.125 6.242 -9.43 1 82.5 89 SER A CA 1
ATOM 686 C C . SER A 1 89 ? -16.031 7.762 -9.367 1 82.5 89 SER A C 1
ATOM 688 O O . SER A 1 89 ? -15.07 8.352 -9.883 1 82.5 89 SER A O 1
ATOM 690 N N . SER A 1 90 ? -16.984 8.414 -8.758 1 84.31 90 SER A N 1
ATOM 691 C CA . SER A 1 90 ? -17 9.867 -8.609 1 84.31 90 SER A CA 1
ATOM 692 C C . SER A 1 90 ? -16.031 10.312 -7.527 1 84.31 90 SER A C 1
ATOM 694 O O . SER A 1 90 ? -15.75 11.508 -7.391 1 84.31 90 SER A O 1
ATOM 696 N N . PHE A 1 91 ? -15.516 9.242 -6.758 1 85.12 91 PHE A N 1
ATOM 697 C CA . PHE A 1 91 ? -14.555 9.586 -5.719 1 85.12 91 PHE A CA 1
ATOM 698 C C . PHE A 1 91 ? -13.281 10.148 -6.328 1 85.12 91 PHE A C 1
ATOM 700 O O . PHE A 1 91 ? -12.727 9.57 -7.27 1 85.12 91 PHE A O 1
ATOM 707 N N . PRO A 1 92 ? -12.914 11.258 -5.773 1 74.62 92 PRO A N 1
ATOM 708 C CA . PRO A 1 92 ? -11.695 11.883 -6.305 1 74.62 92 PRO A CA 1
ATOM 709 C C . PRO A 1 92 ? -10.43 11.109 -5.926 1 74.62 92 PRO A C 1
ATOM 711 O O . PRO A 1 92 ? -10.406 10.422 -4.902 1 74.62 92 PRO A O 1
ATOM 714 N N . GLY A 1 93 ? -9.562 11.219 -6.887 1 73.56 93 GLY A N 1
ATOM 715 C CA . GLY A 1 93 ? -8.211 10.867 -6.484 1 73.56 93 GLY A CA 1
ATOM 716 C C . GLY A 1 93 ? -7.73 9.562 -7.09 1 73.56 93 GLY A C 1
ATOM 717 O O . GLY A 1 93 ? -8.461 8.906 -7.832 1 73.56 93 GLY A O 1
ATOM 718 N N . ASP A 1 94 ? -6.488 9.367 -6.703 1 89.38 94 ASP A N 1
ATOM 719 C CA . ASP A 1 94 ? -5.723 8.227 -7.195 1 89.38 94 ASP A CA 1
ATOM 720 C C . ASP A 1 94 ? -5.77 7.066 -6.199 1 89.38 94 ASP A C 1
ATOM 722 O O . ASP A 1 94 ? -6.449 7.145 -5.176 1 89.38 94 ASP A O 1
ATOM 726 N N . PRO A 1 95 ? -5.281 5.965 -6.516 1 94.06 95 PRO A N 1
ATOM 727 C CA . PRO A 1 95 ? -5.289 4.789 -5.645 1 94.06 95 PRO A CA 1
ATOM 728 C C . PRO A 1 95 ? -4.82 5.102 -4.223 1 94.06 95 PRO A C 1
ATOM 730 O O . PRO A 1 95 ? -5.387 4.586 -3.258 1 94.06 95 PRO A O 1
ATOM 733 N N . ALA A 1 96 ? -3.846 5.98 -4.121 1 96 96 ALA A N 1
ATOM 734 C CA . ALA A 1 96 ? -3.344 6.328 -2.795 1 96 96 ALA A CA 1
ATOM 735 C C . ALA A 1 96 ? -4.406 7.055 -1.978 1 96 96 ALA A C 1
ATOM 737 O O . ALA A 1 96 ? -4.633 6.727 -0.811 1 96 96 ALA A O 1
ATOM 738 N N . ASP A 1 97 ? -5.148 8.008 -2.564 1 95.19 97 ASP A N 1
ATOM 739 C CA . ASP A 1 97 ? -6.219 8.727 -1.881 1 95.19 97 ASP A CA 1
ATOM 740 C C . ASP A 1 97 ? -7.312 7.77 -1.417 1 95.19 97 ASP A C 1
ATOM 742 O O . ASP A 1 97 ? -7.82 7.891 -0.3 1 95.19 97 ASP A O 1
ATOM 746 N N . ARG A 1 98 ? -7.617 6.844 -2.316 1 95.62 98 ARG A N 1
ATOM 747 C CA . ARG A 1 98 ? -8.656 5.871 -1.984 1 95.62 98 ARG A CA 1
ATOM 748 C C . ARG A 1 98 ? -8.234 5 -0.805 1 95.62 98 ARG A C 1
ATOM 750 O O . ARG A 1 98 ? -9.039 4.734 0.093 1 95.62 98 ARG A O 1
ATOM 757 N N . LEU A 1 99 ? -7.012 4.613 -0.766 1 97.69 99 LEU A N 1
ATOM 758 C CA . LEU A 1 99 ? -6.504 3.756 0.3 1 97.69 99 LEU A CA 1
ATOM 759 C C . LEU A 1 99 ? -6.434 4.516 1.621 1 97.69 99 LEU A C 1
ATOM 761 O O . LEU A 1 99 ? -6.766 3.967 2.674 1 97.69 99 LEU A O 1
ATOM 765 N N . ILE A 1 100 ? -5.973 5.762 1.566 1 97.62 100 ILE A N 1
ATOM 766 C CA . ILE A 1 100 ? -5.902 6.578 2.773 1 97.62 100 ILE A CA 1
ATOM 767 C C . ILE A 1 100 ? -7.309 6.793 3.334 1 97.62 100 ILE A C 1
ATOM 769 O O . ILE A 1 100 ? -7.547 6.578 4.523 1 97.62 100 ILE A O 1
ATOM 773 N N . TYR A 1 101 ? -8.219 7.16 2.463 1 96.88 101 TYR A N 1
ATOM 774 C CA . TYR A 1 101 ? -9.609 7.391 2.859 1 96.88 101 TYR A CA 1
ATOM 775 C C . TYR A 1 101 ? -10.234 6.121 3.416 1 96.88 101 TYR A C 1
ATOM 777 O O . TYR A 1 101 ? -10.875 6.148 4.469 1 96.88 101 TYR A O 1
ATOM 785 N N . ALA A 1 102 ? -10.039 5 2.77 1 97.06 102 ALA A N 1
ATOM 786 C CA . ALA A 1 102 ? -10.562 3.707 3.201 1 97.06 102 ALA A CA 1
ATOM 787 C C . ALA A 1 102 ? -9.992 3.312 4.562 1 97.06 102 ALA A C 1
ATOM 789 O O . ALA A 1 102 ? -10.688 2.699 5.375 1 97.06 102 ALA A O 1
ATOM 790 N N . THR A 1 103 ? -8.719 3.611 4.832 1 98.25 103 THR A N 1
ATOM 791 C CA . THR A 1 103 ? -8.102 3.332 6.125 1 98.25 103 THR A CA 1
ATOM 792 C C . THR A 1 103 ? -8.836 4.07 7.242 1 98.25 103 THR A C 1
ATOM 794 O O . THR A 1 103 ? -9.133 3.484 8.289 1 98.25 103 THR A O 1
ATOM 797 N N . ALA A 1 104 ? -9.148 5.332 6.969 1 97.25 104 ALA A N 1
ATOM 798 C CA . ALA A 1 104 ? -9.883 6.105 7.965 1 97.25 104 ALA A CA 1
ATOM 799 C C . ALA A 1 104 ? -11.258 5.492 8.227 1 97.25 104 ALA A C 1
ATOM 801 O O . ALA A 1 104 ? -11.68 5.367 9.375 1 97.25 104 ALA A O 1
ATOM 802 N N . ILE A 1 105 ? -11.93 5.078 7.207 1 96.44 105 ILE A N 1
ATOM 803 C CA . ILE A 1 105 ? -13.266 4.5 7.305 1 96.44 105 ILE A CA 1
ATOM 804 C C . ILE A 1 105 ? -13.211 3.209 8.117 1 96.44 105 ILE A C 1
ATOM 806 O O . ILE A 1 105 ? -13.969 3.037 9.078 1 96.44 105 ILE A O 1
ATOM 810 N N . GLU A 1 106 ? -12.305 2.324 7.789 1 97 106 GLU A N 1
ATOM 811 C CA . GLU A 1 106 ? -12.234 0.988 8.375 1 97 106 GLU A CA 1
ATOM 812 C C . GLU A 1 106 ? -11.906 1.054 9.859 1 97 106 GLU A C 1
ATOM 814 O O . GLU A 1 106 ? -12.328 0.19 10.633 1 97 106 GLU A O 1
ATOM 819 N N . HIS A 1 107 ? -11.25 2.088 10.266 1 97.25 107 HIS A N 1
ATOM 820 C CA . HIS A 1 107 ? -10.828 2.174 11.656 1 97.25 107 HIS A CA 1
ATOM 821 C C . HIS A 1 107 ? -11.695 3.162 12.43 1 97.25 107 HIS A C 1
ATOM 823 O O . HIS A 1 107 ? -11.555 3.289 13.648 1 97.25 107 HIS A O 1
ATOM 829 N N . GLY A 1 108 ? -12.57 3.871 11.672 1 95.69 108 GLY A N 1
ATOM 830 C CA . GLY A 1 108 ? -13.406 4.875 12.305 1 95.69 108 GLY A CA 1
ATOM 831 C C . GLY A 1 108 ? -12.617 6.059 12.836 1 95.69 108 GLY A C 1
ATOM 832 O O . GLY A 1 108 ? -12.945 6.609 13.891 1 95.69 108 GLY A O 1
ATOM 833 N N . TRP A 1 109 ? -11.516 6.402 12.203 1 96.75 109 TRP A N 1
ATOM 834 C CA . TRP A 1 109 ? -10.648 7.484 12.656 1 96.75 109 TRP A CA 1
ATOM 835 C C . TRP A 1 109 ? -10.953 8.773 11.906 1 96.75 109 TRP A C 1
ATOM 837 O O . TRP A 1 109 ? -11.422 8.742 10.766 1 96.75 109 TRP A O 1
ATOM 847 N N . ARG A 1 110 ? -10.656 9.914 12.523 1 96.5 110 ARG A N 1
ATOM 848 C CA . ARG A 1 110 ? -10.672 11.188 11.812 1 96.5 110 ARG A CA 1
ATOM 849 C C . ARG A 1 110 ? -9.5 11.289 10.836 1 96.5 110 ARG A C 1
ATOM 851 O O . ARG A 1 110 ? -8.391 10.867 11.156 1 96.5 110 ARG A O 1
ATOM 858 N N . LEU A 1 111 ? -9.875 11.82 9.719 1 97.62 111 LEU A N 1
ATOM 859 C CA . LEU A 1 111 ? -8.859 12.039 8.695 1 97.62 111 LEU A CA 1
ATOM 860 C C . LEU A 1 111 ? -8.5 13.516 8.594 1 97.62 111 LEU A C 1
ATOM 862 O O . LEU A 1 111 ? -9.359 14.344 8.305 1 97.62 111 LEU A O 1
ATOM 866 N N . VAL A 1 112 ? -7.227 13.82 8.883 1 98.25 112 VAL A N 1
ATOM 867 C CA . VAL A 1 112 ? -6.742 15.18 8.695 1 98.25 112 VAL A CA 1
ATOM 868 C C . VAL A 1 112 ? -6.207 15.352 7.277 1 98.25 112 VAL A C 1
ATOM 870 O O . VAL A 1 112 ? -5.176 14.781 6.926 1 98.25 112 VAL A O 1
ATOM 873 N N . THR A 1 113 ? -6.934 16.156 6.488 1 96.94 113 THR A N 1
ATOM 874 C CA . THR A 1 113 ? -6.551 16.359 5.098 1 96.94 113 THR A CA 1
ATOM 875 C C . THR A 1 113 ? -6.988 17.734 4.617 1 96.94 113 THR A C 1
ATOM 877 O O . THR A 1 113 ? -8.078 18.203 4.957 1 96.94 113 THR A O 1
ATOM 880 N N . LYS A 1 114 ? -6.098 18.312 3.809 1 96.38 114 LYS A N 1
ATOM 881 C CA . LYS A 1 114 ? -6.418 19.594 3.205 1 96.38 114 LYS A CA 1
ATOM 882 C C . LYS A 1 114 ? -7.219 19.422 1.917 1 96.38 114 LYS A C 1
ATOM 884 O O . LYS A 1 114 ? -7.801 20.375 1.401 1 96.38 114 LYS A O 1
ATOM 889 N N . ASP A 1 115 ? -7.234 18.266 1.353 1 94.06 115 ASP A N 1
ATOM 890 C CA . ASP A 1 115 ? -7.883 18.016 0.069 1 94.06 115 ASP A CA 1
ATOM 891 C C . ASP A 1 115 ? -9.398 18.188 0.176 1 94.06 115 ASP A C 1
ATOM 893 O O . ASP A 1 115 ? -10.086 17.344 0.738 1 94.06 115 ASP A O 1
ATOM 897 N N . ARG A 1 116 ? -9.898 19.172 -0.454 1 91.38 116 ARG A N 1
ATOM 898 C CA . ARG A 1 116 ? -11.312 19.531 -0.384 1 91.38 116 ARG A CA 1
ATOM 899 C C . ARG A 1 116 ? -12.172 18.438 -1.015 1 91.38 116 ARG A C 1
ATOM 901 O O . ARG A 1 116 ? -13.32 18.219 -0.606 1 91.38 116 ARG A O 1
ATOM 908 N N . ARG A 1 117 ? -11.664 17.828 -1.928 1 89 117 ARG A N 1
ATOM 909 C CA . ARG A 1 117 ? -12.43 16.797 -2.611 1 89 117 ARG A CA 1
ATOM 910 C C . ARG A 1 117 ? -12.695 15.609 -1.686 1 89 117 ARG A C 1
ATOM 912 O O . ARG A 1 117 ? -13.773 15.008 -1.725 1 89 117 ARG A O 1
ATOM 919 N N . LEU A 1 118 ? -11.688 15.289 -0.837 1 91.56 118 LEU A N 1
ATOM 920 C CA . LEU A 1 118 ? -11.859 14.219 0.144 1 91.56 118 LEU A CA 1
ATOM 921 C C . LEU A 1 118 ? -12.773 14.664 1.279 1 91.56 118 LEU A C 1
ATOM 923 O O . LEU A 1 118 ? -13.594 13.883 1.765 1 91.56 118 LEU A O 1
ATOM 927 N N . ARG A 1 119 ? -12.703 15.914 1.605 1 91.38 119 ARG A N 1
ATOM 928 C CA . ARG A 1 119 ? -13.469 16.438 2.734 1 91.38 119 ARG A CA 1
ATOM 929 C C . ARG A 1 119 ? -14.945 16.562 2.379 1 91.38 119 ARG A C 1
ATOM 931 O O . ARG A 1 119 ? -15.812 16.484 3.256 1 91.38 119 ARG A O 1
ATOM 938 N N . SER A 1 120 ? -15.242 16.703 1.122 1 87.69 120 SER A N 1
ATOM 939 C CA . SER A 1 120 ? -16.609 17 0.706 1 87.69 120 SER A CA 1
ATOM 940 C C . SER A 1 120 ? -17.328 15.766 0.183 1 87.69 120 SER A C 1
ATOM 942 O O . SER A 1 120 ? -18.484 15.836 -0.233 1 87.69 120 SER A O 1
ATOM 944 N N . HIS A 1 121 ? -16.531 14.672 0.262 1 83.06 121 HIS A N 1
ATOM 945 C CA . HIS A 1 121 ? -17.156 13.453 -0.249 1 83.06 121 HIS A CA 1
ATOM 946 C C . HIS A 1 121 ? -18.312 13.023 0.629 1 83.06 121 HIS A C 1
ATOM 948 O O . HIS A 1 121 ? -18.234 13.094 1.857 1 83.06 121 HIS A O 1
ATOM 954 N N . ARG A 1 122 ? -19.438 12.641 0.083 1 75.88 122 ARG A N 1
ATOM 955 C CA . ARG A 1 122 ? -20.703 12.453 0.798 1 75.88 122 ARG A CA 1
ATOM 956 C C . ARG A 1 122 ? -20.734 11.102 1.497 1 75.88 122 ARG A C 1
ATOM 958 O O . ARG A 1 122 ? -21.203 10.992 2.631 1 75.88 122 ARG A O 1
ATOM 965 N N . HIS A 1 123 ? -20.672 9.836 0.89 1 69.44 123 HIS A N 1
ATOM 966 C CA . HIS A 1 123 ? -20.75 8.523 1.517 1 69.44 123 HIS A CA 1
ATOM 967 C C . HIS A 1 123 ? -19.828 7.531 0.814 1 69.44 123 HIS A C 1
ATOM 969 O O . HIS A 1 123 ? -19.656 7.594 -0.406 1 69.44 123 HIS A O 1
ATOM 975 N N . PRO A 1 124 ? -19.391 6.613 1.737 1 67 124 PRO A N 1
ATOM 976 C CA . PRO A 1 124 ? -19.141 6.645 3.182 1 67 124 PRO A CA 1
ATOM 977 C C . PRO A 1 124 ? -18.141 7.723 3.586 1 67 124 PRO A C 1
ATOM 979 O O . PRO A 1 124 ? -17.359 8.195 2.75 1 67 124 PRO A O 1
ATOM 982 N N . ARG A 1 125 ? -18.328 8.258 4.855 1 73.62 125 ARG A N 1
ATOM 983 C CA . ARG A 1 125 ? -17.484 9.414 5.156 1 73.62 125 ARG A CA 1
ATOM 984 C C . ARG A 1 125 ? -16.875 9.305 6.543 1 73.62 125 ARG A C 1
ATOM 986 O O . ARG A 1 125 ? -17.578 9.297 7.551 1 73.62 125 ARG A O 1
ATOM 993 N N . PRO A 1 126 ? -15.523 9.07 6.441 1 78.75 126 PRO A N 1
ATOM 994 C CA . PRO A 1 126 ? -14.914 9.352 7.742 1 78.75 126 PRO A CA 1
ATOM 995 C C . PRO A 1 126 ? -15.062 10.82 8.148 1 78.75 126 PRO A C 1
ATOM 997 O O . PRO A 1 126 ? -15.336 11.672 7.309 1 78.75 126 PRO A O 1
ATOM 1000 N N . VAL A 1 127 ? -15.008 11.094 9.391 1 83.56 127 VAL A N 1
ATOM 1001 C CA . VAL A 1 127 ? -14.898 12.484 9.82 1 83.56 127 VAL A CA 1
ATOM 1002 C C . VAL A 1 127 ? -13.578 13.07 9.328 1 83.56 127 VAL A C 1
ATOM 1004 O O . VAL A 1 127 ? -12.516 12.477 9.531 1 83.56 127 VAL A O 1
ATOM 1007 N N . THR A 1 128 ? -13.695 14.18 8.625 1 92.81 128 THR A N 1
ATOM 1008 C CA . THR A 1 128 ? -12.492 14.852 8.141 1 92.81 128 THR A CA 1
ATOM 1009 C C . THR A 1 128 ? -12.258 16.156 8.898 1 92.81 128 THR A C 1
ATOM 1011 O O . THR A 1 128 ? -13.211 16.781 9.383 1 92.81 128 THR A O 1
ATOM 1014 N N . VAL A 1 129 ? -10.969 16.531 9.047 1 94.56 129 VAL A N 1
ATOM 1015 C CA . VAL A 1 129 ? -10.594 17.719 9.797 1 94.56 129 VAL A CA 1
ATOM 1016 C C . VAL A 1 129 ? -9.625 18.562 8.977 1 94.56 129 VAL A C 1
ATOM 1018 O O . VAL A 1 129 ? -8.688 18.031 8.367 1 94.56 129 VAL A O 1
ATOM 1021 N N . TRP A 1 130 ? -9.953 19.938 8.93 1 95.75 130 TRP A N 1
ATOM 1022 C CA . TRP A 1 130 ? -9 20.906 8.375 1 95.75 130 TRP A CA 1
ATOM 1023 C C . TRP A 1 130 ? -9.383 22.328 8.773 1 95.75 130 TRP A C 1
ATOM 1025 O O . TRP A 1 130 ? -10.562 22.688 8.766 1 95.75 130 TRP A O 1
ATOM 1035 N N . MET B 1 1 ? 14.008 -21.375 6.387 1 69.81 1 MET B N 1
ATOM 1036 C CA . MET B 1 1 ? 12.641 -21.422 5.867 1 69.81 1 MET B CA 1
ATOM 1037 C C . MET B 1 1 ? 12.5 -20.516 4.645 1 69.81 1 MET B C 1
ATOM 1039 O O . MET B 1 1 ? 12.984 -19.391 4.645 1 69.81 1 MET B O 1
ATOM 1043 N N . THR B 1 2 ? 12.117 -21.141 3.371 1 91.06 2 THR B N 1
ATOM 1044 C CA . THR B 1 2 ? 12.094 -20.438 2.096 1 91.06 2 THR B CA 1
ATOM 1045 C C . THR B 1 2 ? 10.758 -19.719 1.905 1 91.06 2 THR B C 1
ATOM 1047 O O . THR B 1 2 ? 9.695 -20.312 2.109 1 91.06 2 THR B O 1
ATOM 1050 N N . THR B 1 3 ? 10.844 -18.359 1.761 1 96.56 3 THR B N 1
ATOM 1051 C CA . THR B 1 3 ? 9.648 -17.578 1.46 1 96.56 3 THR B CA 1
ATOM 1052 C C . THR B 1 3 ? 9.656 -17.125 0.004 1 96.56 3 THR B C 1
ATOM 1054 O O . THR B 1 3 ? 10.695 -16.703 -0.516 1 96.56 3 THR B O 1
ATOM 1057 N N . VAL B 1 4 ? 8.484 -17.25 -0.639 1 97.94 4 VAL B N 1
ATOM 1058 C CA . VAL B 1 4 ? 8.359 -16.688 -1.976 1 97.94 4 VAL B CA 1
ATOM 1059 C C . VAL B 1 4 ? 7.258 -15.617 -1.981 1 97.94 4 VAL B C 1
ATOM 1061 O O . VAL B 1 4 ? 6.219 -15.797 -1.345 1 97.94 4 VAL B O 1
ATOM 1064 N N . LEU B 1 5 ? 7.57 -14.531 -2.639 1 98.56 5 LEU B N 1
ATOM 1065 C CA . LEU B 1 5 ? 6.609 -13.445 -2.816 1 98.56 5 LEU B CA 1
ATOM 1066 C C . LEU B 1 5 ? 5.848 -13.609 -4.129 1 98.56 5 LEU B C 1
ATOM 1068 O O . LEU B 1 5 ? 6.457 -13.758 -5.188 1 98.56 5 LEU B O 1
ATOM 1072 N N . LEU B 1 6 ? 4.543 -13.602 -3.973 1 98.56 6 LEU B N 1
ATOM 1073 C CA . LEU B 1 6 ? 3.707 -13.734 -5.16 1 98.56 6 LEU B CA 1
ATOM 1074 C C . LEU B 1 6 ? 3.326 -12.367 -5.715 1 98.56 6 LEU B C 1
ATOM 1076 O O . LEU B 1 6 ? 2.861 -11.492 -4.973 1 98.56 6 LEU B O 1
ATOM 1080 N N . ASP B 1 7 ? 3.568 -12.172 -7.016 1 97.25 7 ASP B N 1
ATOM 1081 C CA . ASP B 1 7 ? 2.984 -11.023 -7.711 1 97.25 7 ASP B CA 1
ATOM 1082 C C . ASP B 1 7 ? 1.46 -11.086 -7.691 1 97.25 7 ASP B C 1
ATOM 1084 O O . ASP B 1 7 ? 0.88 -12.156 -7.469 1 97.25 7 ASP B O 1
ATOM 1088 N N . SER B 1 8 ? 0.783 -9.992 -7.949 1 96.19 8 SER B N 1
ATOM 1089 C CA . SER B 1 8 ? -0.667 -9.906 -7.809 1 96.19 8 SER B CA 1
ATOM 1090 C C . SER B 1 8 ? -1.372 -10.906 -8.719 1 96.19 8 SER B C 1
ATOM 1092 O O . SER B 1 8 ? -2.23 -11.672 -8.266 1 96.19 8 SER B O 1
ATOM 1094 N N . HIS B 1 9 ? -1.027 -10.961 -9.953 1 93.38 9 HIS B N 1
ATOM 1095 C CA . HIS B 1 9 ? -1.692 -11.883 -10.875 1 93.38 9 HIS B CA 1
ATOM 1096 C C . HIS B 1 9 ? -1.396 -13.328 -10.508 1 93.38 9 HIS B C 1
ATOM 1098 O O . HIS B 1 9 ? -2.244 -14.211 -10.688 1 93.38 9 HIS B O 1
ATOM 1104 N N . VAL B 1 10 ? -0.193 -13.547 -9.977 1 96.81 10 VAL B N 1
ATOM 1105 C CA . VAL B 1 10 ? 0.189 -14.898 -9.578 1 96.81 10 VAL B CA 1
ATOM 1106 C C . VAL B 1 10 ? -0.632 -15.336 -8.367 1 96.81 10 VAL B C 1
ATOM 1108 O O . VAL B 1 10 ? -1.096 -16.484 -8.305 1 96.81 10 VAL B O 1
ATOM 1111 N N . ALA B 1 11 ? -0.768 -14.469 -7.426 1 96.25 11 ALA B N 1
ATOM 1112 C CA . ALA B 1 11 ? -1.614 -14.773 -6.273 1 96.25 11 ALA B CA 1
ATOM 1113 C C . ALA B 1 11 ? -3.025 -15.148 -6.719 1 96.25 11 ALA B C 1
ATOM 1115 O O . ALA B 1 11 ? -3.613 -16.109 -6.195 1 96.25 11 ALA B O 1
ATOM 1116 N N . TYR B 1 12 ? -3.551 -14.398 -7.613 1 93 12 TYR B N 1
ATOM 1117 C CA . TYR B 1 12 ? -4.871 -14.688 -8.164 1 93 12 TYR B CA 1
ATOM 1118 C C . TYR B 1 12 ? -4.902 -16.062 -8.82 1 93 12 TYR B C 1
ATOM 1120 O O . TYR B 1 12 ? -5.777 -16.875 -8.523 1 93 12 TYR B O 1
ATOM 1128 N N . TRP B 1 13 ? -3.957 -16.328 -9.734 1 93.75 13 TRP B N 1
ATOM 1129 C CA . TRP B 1 13 ? -3.914 -17.594 -10.461 1 93.75 13 TRP B CA 1
ATOM 1130 C C . TRP B 1 13 ? -3.721 -18.766 -9.508 1 93.75 13 TRP B C 1
ATOM 1132 O O . TRP B 1 13 ? -4.371 -19.812 -9.648 1 93.75 13 TRP B O 1
ATOM 1142 N N . TRP B 1 14 ? -2.814 -18.562 -8.539 1 93.88 14 TRP B N 1
ATOM 1143 C CA . TRP B 1 14 ? -2.555 -19.594 -7.551 1 93.88 14 TRP B CA 1
ATOM 1144 C C . TRP B 1 14 ? -3.834 -19.984 -6.816 1 93.88 14 TRP B C 1
ATOM 1146 O O . TRP B 1 14 ? -4.078 -21.172 -6.555 1 93.88 14 TRP B O 1
ATOM 1156 N N . SER B 1 15 ? -4.715 -19.078 -6.574 1 88.19 15 SER B N 1
ATOM 1157 C CA . SER B 1 15 ? -5.922 -19.312 -5.793 1 88.19 15 SER B CA 1
ATOM 1158 C C . SER B 1 15 ? -7.07 -19.797 -6.676 1 88.19 15 SER B C 1
ATOM 1160 O O . SER B 1 15 ? -7.93 -20.547 -6.227 1 88.19 15 SER B O 1
ATOM 1162 N N . ALA B 1 16 ? -7.09 -19.422 -7.977 1 87.5 16 ALA B N 1
ATOM 1163 C CA . ALA B 1 16 ? -8.32 -19.609 -8.742 1 87.5 16 ALA B CA 1
ATOM 1164 C C . ALA B 1 16 ? -8.047 -20.359 -10.031 1 87.5 16 ALA B C 1
ATOM 1166 O O . ALA B 1 16 ? -8.922 -21.094 -10.531 1 87.5 16 ALA B O 1
ATOM 1167 N N . GLU B 1 17 ? -6.926 -20.125 -10.586 1 92.19 17 GLU B N 1
ATOM 1168 C CA . GLU B 1 17 ? -6.594 -20.688 -11.891 1 92.19 17 GLU B CA 1
ATOM 1169 C C . GLU B 1 17 ? -5.156 -21.188 -11.922 1 92.19 17 GLU B C 1
ATOM 1171 O O . GLU B 1 17 ? -4.352 -20.75 -12.742 1 92.19 17 GLU B O 1
ATOM 1176 N N . PRO B 1 18 ? -4.906 -22.219 -11.148 1 94.56 18 PRO B N 1
ATOM 1177 C CA . PRO B 1 18 ? -3.518 -22.672 -11.016 1 94.56 18 PRO B CA 1
ATOM 1178 C C . PRO B 1 18 ? -2.934 -23.188 -12.336 1 94.56 18 PRO B C 1
ATOM 1180 O O . PRO B 1 18 ? -1.712 -23.234 -12.492 1 94.56 18 PRO B O 1
ATOM 1183 N N . GLN B 1 19 ? -3.756 -23.531 -13.305 1 95.19 19 GLN B N 1
ATOM 1184 C CA . GLN B 1 19 ? -3.293 -24.031 -14.594 1 95.19 19 GLN B CA 1
ATOM 1185 C C . GLN B 1 19 ? -2.576 -22.938 -15.383 1 95.19 19 GLN B C 1
ATOM 1187 O O . GLN B 1 19 ? -1.91 -23.219 -16.375 1 95.19 19 GLN B O 1
ATOM 1192 N N . ARG B 1 20 ? -2.715 -21.719 -14.945 1 95.81 20 ARG B N 1
ATOM 1193 C CA . ARG B 1 20 ? -2.084 -20.609 -15.641 1 95.81 20 ARG B CA 1
ATOM 1194 C C . ARG B 1 20 ? -0.649 -20.406 -15.164 1 95.81 20 ARG B C 1
ATOM 1196 O O . ARG B 1 20 ? 0.113 -19.656 -15.766 1 95.81 20 ARG B O 1
ATOM 1203 N N . LEU B 1 21 ? -0.307 -21.078 -14.125 1 97.62 21 LEU B N 1
ATOM 1204 C CA . LEU B 1 21 ? 1.047 -20.969 -13.602 1 97.62 21 LEU B CA 1
ATOM 1205 C C . LEU B 1 21 ? 2.023 -21.797 -14.422 1 97.62 21 LEU B C 1
ATOM 1207 O O . LEU B 1 21 ? 1.689 -22.906 -14.852 1 97.62 21 LEU B O 1
ATOM 1211 N N . SER B 1 22 ? 3.203 -21.219 -14.719 1 97.81 22 SER B N 1
ATOM 1212 C CA . SER B 1 22 ? 4.246 -22.047 -15.32 1 97.81 22 SER B CA 1
ATOM 1213 C C . SER B 1 22 ? 4.656 -23.188 -14.391 1 97.81 22 SER B C 1
ATOM 1215 O O . SER B 1 22 ? 4.355 -23.156 -13.195 1 97.81 22 SER B O 1
ATOM 1217 N N . MET B 1 23 ? 5.359 -24.125 -14.945 1 97.69 23 MET B N 1
ATOM 1218 C CA . MET B 1 23 ? 5.844 -25.25 -14.141 1 97.69 23 MET B CA 1
ATOM 1219 C C . MET B 1 23 ? 6.809 -24.766 -13.062 1 97.69 23 MET B C 1
ATOM 1221 O O . MET B 1 23 ? 6.715 -25.188 -11.906 1 97.69 23 MET B O 1
ATOM 1225 N N . ALA B 1 24 ? 7.715 -23.875 -13.422 1 97.56 24 ALA B N 1
ATOM 1226 C CA . ALA B 1 24 ? 8.688 -23.344 -12.477 1 97.56 24 ALA B CA 1
ATOM 1227 C C . ALA B 1 24 ? 7.992 -22.578 -11.352 1 97.56 24 ALA B C 1
ATOM 1229 O O . ALA B 1 24 ? 8.367 -22.688 -10.188 1 97.56 24 ALA B O 1
ATOM 1230 N N . ALA B 1 25 ? 7 -21.766 -11.703 1 97.94 25 ALA B N 1
ATOM 1231 C CA . ALA B 1 25 ? 6.238 -21.016 -10.711 1 97.94 25 ALA B CA 1
ATOM 1232 C C . ALA B 1 25 ? 5.508 -21.969 -9.758 1 97.94 25 ALA B C 1
ATOM 1234 O O . ALA B 1 25 ? 5.559 -21.781 -8.539 1 97.94 25 ALA B O 1
ATOM 1235 N N . SER B 1 26 ? 4.875 -22.953 -10.352 1 97.75 26 SER B N 1
ATOM 1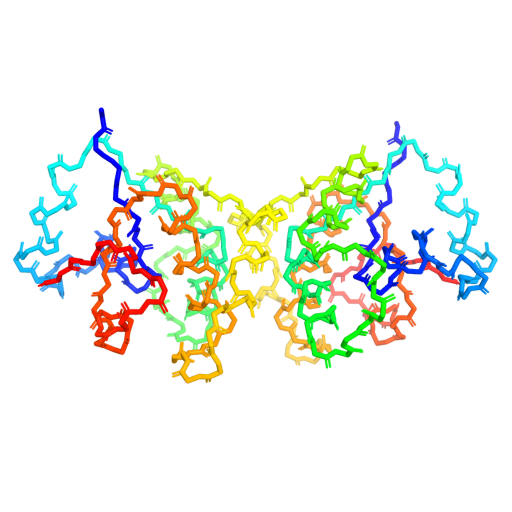236 C CA . SER B 1 26 ? 4.141 -23.922 -9.555 1 97.75 26 SER B CA 1
ATOM 1237 C C . SER B 1 26 ? 5.062 -24.656 -8.578 1 97.75 26 SER B C 1
ATOM 1239 O O . SER B 1 26 ? 4.727 -24.812 -7.406 1 97.75 26 SER B O 1
ATOM 1241 N N . GLN B 1 27 ? 6.188 -25.016 -9.008 1 97.38 27 GLN B N 1
ATOM 1242 C CA . GLN B 1 27 ? 7.152 -25.719 -8.172 1 97.38 27 GLN B CA 1
ATOM 1243 C C . GLN B 1 27 ? 7.676 -24.828 -7.055 1 97.38 27 GLN B C 1
ATOM 1245 O O . GLN B 1 27 ? 7.816 -25.266 -5.914 1 97.38 27 GLN B O 1
ATOM 1250 N N . ALA B 1 28 ? 7.961 -23.578 -7.418 1 96.88 28 ALA B N 1
ATOM 1251 C CA . ALA B 1 28 ? 8.453 -22.641 -6.414 1 96.88 28 ALA B CA 1
ATOM 1252 C C . ALA B 1 28 ? 7.426 -22.438 -5.301 1 96.88 28 ALA B C 1
ATOM 1254 O O . ALA B 1 28 ? 7.785 -22.375 -4.121 1 96.88 28 ALA B O 1
ATOM 1255 N N . ILE B 1 29 ? 6.172 -22.359 -5.672 1 97.44 29 ILE B N 1
ATOM 1256 C CA . ILE B 1 29 ? 5.086 -22.141 -4.719 1 97.44 29 ILE B CA 1
ATOM 1257 C C . ILE B 1 29 ? 4.91 -23.391 -3.859 1 97.44 29 ILE B C 1
ATOM 1259 O O . ILE B 1 29 ? 4.801 -23.312 -2.635 1 97.44 29 ILE B O 1
ATOM 1263 N N . GLU B 1 30 ? 4.941 -24.516 -4.469 1 96.5 30 GLU B N 1
ATOM 1264 C CA . GLU B 1 30 ? 4.723 -25.797 -3.787 1 96.5 30 GLU B CA 1
ATOM 1265 C C . GLU B 1 30 ? 5.832 -26.078 -2.779 1 96.5 30 GLU B C 1
ATOM 1267 O O . GLU B 1 30 ? 5.582 -26.656 -1.722 1 96.5 30 GLU B O 1
ATOM 1272 N N . HIS B 1 31 ? 6.996 -25.688 -3.018 1 96.75 31 HIS B N 1
ATOM 1273 C CA . HIS B 1 31 ? 8.141 -26.047 -2.191 1 96.75 31 HIS B CA 1
ATOM 1274 C C . HIS B 1 31 ? 8.453 -24.953 -1.176 1 96.75 31 HIS B C 1
ATOM 1276 O O . HIS B 1 31 ? 9.344 -25.125 -0.339 1 96.75 31 HIS B O 1
ATOM 1282 N N . ALA B 1 32 ? 7.785 -23.828 -1.309 1 97.25 32 ALA B N 1
ATOM 1283 C CA . ALA B 1 32 ? 8.039 -22.75 -0.367 1 97.25 32 ALA B CA 1
ATOM 1284 C C . ALA B 1 32 ? 7.52 -23.094 1.025 1 97.25 32 ALA B C 1
ATOM 1286 O O . ALA B 1 32 ? 6.453 -23.688 1.163 1 97.25 32 ALA B O 1
ATOM 1287 N N . ASP B 1 33 ? 8.281 -22.688 2.035 1 97.75 33 ASP B N 1
ATOM 1288 C CA . ASP B 1 33 ? 7.809 -22.844 3.406 1 97.75 33 ASP B CA 1
ATOM 1289 C C . ASP B 1 33 ? 6.676 -21.859 3.701 1 97.75 33 ASP B C 1
ATOM 1291 O O . ASP B 1 33 ? 5.812 -22.125 4.535 1 97.75 33 ASP B O 1
ATOM 1295 N N . GLU B 1 34 ? 6.75 -20.75 3.049 1 98.12 34 GLU B N 1
ATOM 1296 C CA . GLU B 1 34 ? 5.773 -19.688 3.264 1 98.12 34 GLU B CA 1
ATOM 1297 C C . GLU B 1 34 ? 5.543 -18.875 1.988 1 98.12 34 GLU B C 1
ATOM 1299 O O . GLU B 1 34 ? 6.488 -18.578 1.261 1 98.12 34 GLU B O 1
ATOM 1304 N N . LEU B 1 35 ? 4.312 -18.547 1.774 1 98.44 35 LEU B N 1
ATOM 1305 C CA . LEU B 1 35 ? 3.932 -17.625 0.713 1 98.44 35 LEU B CA 1
ATOM 1306 C C . LEU B 1 35 ? 3.646 -16.234 1.277 1 98.44 35 LEU B C 1
ATOM 1308 O O . LEU B 1 35 ? 3.059 -16.109 2.355 1 98.44 35 LEU B O 1
ATOM 1312 N N . ALA B 1 36 ? 4.09 -15.258 0.522 1 98.69 36 ALA B N 1
ATOM 1313 C CA . ALA B 1 36 ? 3.842 -13.883 0.947 1 98.69 36 ALA B CA 1
ATOM 1314 C C . ALA B 1 36 ? 3.279 -13.047 -0.2 1 98.69 36 ALA B C 1
ATOM 1316 O O . ALA B 1 36 ? 3.453 -13.391 -1.371 1 98.69 36 ALA B O 1
ATOM 1317 N N . VAL B 1 37 ? 2.582 -12.023 0.188 1 98.62 37 VAL B N 1
ATOM 1318 C CA . VAL B 1 37 ? 2.133 -11 -0.749 1 98.62 37 VAL B CA 1
ATOM 1319 C C . VAL B 1 37 ? 2.42 -9.617 -0.175 1 98.62 37 VAL B C 1
ATOM 1321 O O . VAL B 1 37 ? 2.348 -9.414 1.039 1 98.62 37 VAL B O 1
ATOM 1324 N N . ALA B 1 38 ? 2.84 -8.695 -1.087 1 98.75 38 ALA B N 1
ATOM 1325 C CA . ALA B 1 38 ? 2.9 -7.293 -0.68 1 98.75 38 ALA B CA 1
ATOM 1326 C C . ALA B 1 38 ? 1.503 -6.73 -0.436 1 98.75 38 ALA B C 1
ATOM 1328 O O . ALA B 1 38 ? 0.571 -7.02 -1.19 1 98.75 38 ALA B O 1
ATOM 1329 N N . ALA B 1 39 ? 1.383 -5.941 0.54 1 98.75 39 ALA B N 1
ATOM 1330 C CA . ALA B 1 39 ? 0.07 -5.453 0.953 1 98.75 39 ALA B CA 1
ATOM 1331 C C . ALA B 1 39 ? -0.631 -4.73 -0.193 1 98.75 39 ALA B C 1
ATOM 1333 O O . ALA B 1 39 ? -1.856 -4.789 -0.314 1 98.75 39 ALA B O 1
ATOM 1334 N N . ILE B 1 40 ? 0.105 -4.094 -1.057 1 98.5 40 ILE B N 1
ATOM 1335 C CA . ILE B 1 40 ? -0.464 -3.34 -2.168 1 98.5 40 ILE B CA 1
ATOM 1336 C C . ILE B 1 40 ? -1.203 -4.285 -3.111 1 98.5 40 ILE B C 1
ATOM 1338 O O . ILE B 1 40 ? -2.111 -3.869 -3.834 1 98.5 40 ILE B O 1
ATOM 1342 N N . SER B 1 41 ? -0.882 -5.559 -3.119 1 98.06 41 SER B N 1
ATOM 1343 C CA . SER B 1 41 ? -1.514 -6.543 -3.99 1 98.06 41 SER B CA 1
ATOM 1344 C C . SER B 1 41 ? -2.99 -6.719 -3.648 1 98.06 41 SER B C 1
ATOM 1346 O O . SER B 1 41 ? -3.801 -7.039 -4.52 1 98.06 41 SER B O 1
ATOM 1348 N N . TRP B 1 42 ? -3.326 -6.469 -2.342 1 98.31 42 TRP B N 1
ATOM 1349 C CA . TRP B 1 42 ? -4.738 -6.562 -1.979 1 98.31 42 TRP B CA 1
ATOM 1350 C C . TRP B 1 42 ? -5.562 -5.527 -2.732 1 98.31 42 TRP B C 1
ATOM 1352 O O . TRP B 1 42 ? -6.684 -5.809 -3.164 1 98.31 42 TRP B O 1
ATOM 1362 N N . PHE B 1 43 ? -5.016 -4.336 -2.908 1 97.5 43 PHE B N 1
ATOM 1363 C CA . PHE B 1 43 ? -5.711 -3.311 -3.678 1 97.5 43 PHE B CA 1
ATOM 1364 C C . PHE B 1 43 ? -5.828 -3.719 -5.141 1 97.5 43 PHE B C 1
ATOM 1366 O O . PHE B 1 43 ? -6.891 -3.564 -5.75 1 97.5 43 PHE B O 1
ATOM 1373 N N . GLU B 1 44 ? -4.719 -4.23 -5.668 1 95.44 44 GLU B N 1
ATOM 1374 C CA . GLU B 1 44 ? -4.715 -4.648 -7.066 1 95.44 44 GLU B CA 1
ATOM 1375 C C . GLU B 1 44 ? -5.754 -5.738 -7.32 1 95.44 44 GLU B C 1
ATOM 1377 O O . GLU B 1 44 ? -6.5 -5.676 -8.297 1 95.44 44 GLU B O 1
ATOM 1382 N N . LEU B 1 45 ? -5.832 -6.684 -6.445 1 95.38 45 LEU B N 1
ATOM 1383 C CA . LEU B 1 45 ? -6.766 -7.797 -6.59 1 95.38 45 LEU B CA 1
ATOM 1384 C C . LEU B 1 45 ? -8.203 -7.324 -6.406 1 95.38 45 LEU B C 1
ATOM 1386 O O . LEU B 1 45 ? -9.094 -7.746 -7.145 1 95.38 45 LEU B O 1
ATOM 1390 N N . ALA B 1 46 ? -8.406 -6.465 -5.426 1 95.56 46 ALA B N 1
ATOM 1391 C CA . ALA B 1 46 ? -9.734 -5.898 -5.223 1 95.56 46 ALA B CA 1
ATOM 1392 C C . ALA B 1 46 ? -10.195 -5.121 -6.453 1 95.56 46 ALA B C 1
ATOM 1394 O O . ALA B 1 46 ? -11.352 -5.227 -6.863 1 95.56 46 ALA B O 1
ATOM 1395 N N . TRP B 1 47 ? -9.281 -4.332 -6.973 1 93.06 47 TRP B N 1
ATOM 1396 C CA . TRP B 1 47 ? -9.562 -3.541 -8.164 1 93.06 47 TRP B CA 1
ATOM 1397 C C . TRP B 1 47 ? -9.93 -4.441 -9.344 1 93.06 47 TRP B C 1
ATOM 1399 O O . TRP B 1 47 ? -10.891 -4.168 -10.062 1 93.06 47 TRP B O 1
ATOM 1409 N N . LEU B 1 48 ? -9.133 -5.477 -9.516 1 88.94 48 LEU B N 1
ATOM 1410 C CA . LEU B 1 48 ? -9.414 -6.457 -10.562 1 88.94 48 LEU B CA 1
ATOM 1411 C C . LEU B 1 48 ? -10.805 -7.059 -10.383 1 88.94 48 LEU B C 1
ATOM 1413 O O . LEU B 1 48 ? -11.562 -7.18 -11.352 1 88.94 48 LEU B O 1
ATOM 1417 N N . ALA B 1 49 ? -11.094 -7.445 -9.195 1 89.44 49 ALA B N 1
ATOM 1418 C CA . ALA B 1 49 ? -12.383 -8.07 -8.906 1 89.44 49 ALA B CA 1
ATOM 1419 C C . ALA B 1 49 ? -13.539 -7.105 -9.172 1 89.44 49 ALA B C 1
ATOM 1421 O O . ALA B 1 49 ? -14.586 -7.508 -9.672 1 89.44 49 ALA B O 1
ATOM 1422 N N . GLU B 1 50 ? -13.328 -5.906 -8.797 1 83.5 50 GLU B N 1
ATOM 1423 C CA . GLU B 1 50 ? -14.367 -4.895 -8.938 1 83.5 50 GLU B CA 1
ATOM 1424 C C . GLU B 1 50 ? -14.57 -4.516 -10.406 1 83.5 50 GLU B C 1
ATOM 1426 O O . GLU B 1 50 ? -15.703 -4.336 -10.859 1 83.5 50 GLU B O 1
ATOM 1431 N N . GLN B 1 51 ? -13.547 -4.309 -11.172 1 78.25 51 GLN B N 1
ATOM 1432 C CA . GLN B 1 51 ? -13.617 -3.877 -12.562 1 78.25 51 GLN B CA 1
ATOM 1433 C C . GLN B 1 51 ? -14.016 -5.031 -13.477 1 78.25 51 GLN B C 1
ATOM 1435 O O . GLN B 1 51 ? -14.711 -4.824 -14.477 1 78.25 51 GLN B O 1
ATOM 1440 N N . GLU B 1 52 ? -13.305 -6.082 -13.406 1 64.88 52 GLU B N 1
ATOM 1441 C CA . GLU B 1 52 ? -13.539 -7.199 -14.32 1 64.88 52 GLU B CA 1
ATOM 1442 C C . GLU B 1 52 ? -14.688 -8.078 -13.836 1 64.88 52 GLU B C 1
ATOM 1444 O O . GLU B 1 52 ? -14.977 -9.117 -14.438 1 64.88 52 GLU B O 1
ATOM 1449 N N . ARG B 1 53 ? -15.305 -7.586 -12.938 1 60 53 ARG B N 1
ATOM 1450 C CA . ARG B 1 53 ? -16.375 -8.398 -12.375 1 60 53 ARG B CA 1
ATOM 1451 C C . ARG B 1 53 ? -15.953 -9.859 -12.266 1 60 53 ARG B C 1
ATOM 1453 O O . ARG B 1 53 ? -16.656 -10.758 -12.734 1 60 53 ARG B O 1
ATOM 1460 N N . ILE B 1 54 ? -14.57 -10.078 -12.109 1 61 54 ILE B N 1
ATOM 1461 C CA . ILE B 1 54 ? -14.312 -11.492 -11.852 1 61 54 ILE B CA 1
ATOM 1462 C C . ILE B 1 54 ? -15.547 -12.141 -11.234 1 61 54 ILE B C 1
ATOM 1464 O O . ILE B 1 54 ? -16.156 -11.578 -10.32 1 61 54 ILE B O 1
ATOM 1468 N N . GLN B 1 55 ? -16.234 -12.797 -12.039 1 66.12 55 GLN B N 1
ATOM 1469 C CA . GLN B 1 55 ? -17.422 -13.477 -11.57 1 66.12 55 GLN B CA 1
ATOM 1470 C C . GLN B 1 55 ? -17.156 -14.25 -10.281 1 66.12 55 GLN B C 1
ATOM 1472 O O . GLN B 1 55 ? -16.844 -15.445 -10.312 1 66.12 55 GLN B O 1
ATOM 1477 N N . LEU B 1 56 ? -16.828 -13.406 -9.352 1 73.94 56 LEU B N 1
ATOM 1478 C CA . LEU B 1 56 ? -16.688 -14.094 -8.07 1 73.94 56 LEU B CA 1
ATOM 1479 C C . LEU B 1 56 ? -18.031 -14.586 -7.551 1 73.94 56 LEU B C 1
ATOM 1481 O O . LEU B 1 56 ? -19.047 -13.898 -7.707 1 73.94 56 LEU B O 1
ATOM 1485 N N . ALA B 1 57 ? -18.016 -15.812 -7.176 1 79.31 57 ALA B N 1
ATOM 1486 C CA . ALA B 1 57 ? -19.219 -16.406 -6.582 1 79.31 57 ALA B CA 1
ATOM 1487 C C . ALA B 1 57 ? -19.484 -15.836 -5.195 1 79.31 57 ALA B C 1
ATOM 1489 O O . ALA B 1 57 ? -20.531 -16.078 -4.605 1 79.31 57 ALA B O 1
ATOM 1490 N N . ILE B 1 58 ? -18.516 -15.109 -4.695 1 85.31 58 ILE B N 1
ATOM 1491 C CA . ILE B 1 58 ? -18.609 -14.555 -3.35 1 85.31 58 ILE B CA 1
ATOM 1492 C C . ILE B 1 58 ? -18.219 -13.086 -3.369 1 85.31 58 ILE B C 1
ATOM 1494 O O . ILE B 1 58 ? -17.578 -12.617 -4.324 1 85.31 58 ILE B O 1
ATOM 1498 N N . PRO B 1 59 ? -18.578 -12.305 -2.299 1 90.06 59 PRO B N 1
ATOM 1499 C CA . PRO B 1 59 ? -18.172 -10.898 -2.24 1 90.06 59 PRO B CA 1
ATOM 1500 C C . PRO B 1 59 ? -16.656 -10.711 -2.301 1 90.06 59 PRO B C 1
ATOM 1502 O O . PRO B 1 59 ? -15.914 -11.562 -1.825 1 90.06 59 PRO B O 1
ATOM 1505 N N . VAL B 1 60 ? -16.219 -9.609 -2.824 1 91.44 60 VAL B N 1
ATOM 1506 C CA . VAL B 1 60 ? -14.82 -9.289 -3.014 1 91.44 60 VAL B CA 1
ATOM 1507 C C . VAL B 1 60 ? -14.078 -9.414 -1.686 1 91.44 60 VAL B C 1
ATOM 1509 O O . VAL B 1 60 ? -13.008 -10.031 -1.618 1 91.44 60 VAL B O 1
ATOM 1512 N N . LEU B 1 61 ? -14.609 -8.805 -0.637 1 95.31 61 LEU B N 1
ATOM 1513 C CA . LEU B 1 61 ? -13.961 -8.852 0.668 1 95.31 61 LEU B CA 1
ATOM 1514 C C . LEU B 1 61 ? -13.758 -10.289 1.129 1 95.31 61 LEU B C 1
ATOM 1516 O O . LEU B 1 61 ? -12.68 -10.648 1.602 1 95.31 61 LEU B O 1
ATOM 1520 N N . SER B 1 62 ? -14.789 -11.102 0.997 1 95.06 62 SER B N 1
ATOM 1521 C CA . SER B 1 62 ? -14.703 -12.5 1.41 1 95.06 62 SER B CA 1
ATOM 1522 C C . SER B 1 62 ? -13.633 -13.242 0.618 1 95.06 62 SER B C 1
ATOM 1524 O O . SER B 1 62 ? -12.883 -14.047 1.179 1 95.06 62 SER B O 1
ATOM 1526 N N . TRP B 1 63 ? -13.609 -12.984 -0.594 1 92.69 63 TRP B N 1
ATOM 1527 C CA . TRP B 1 63 ? -12.617 -13.594 -1.465 1 92.69 63 TRP B CA 1
ATOM 1528 C C . TRP B 1 63 ? -11.203 -13.211 -1.033 1 92.69 63 TRP B C 1
ATOM 1530 O O . TRP B 1 63 ? -10.336 -14.078 -0.887 1 92.69 63 TRP B O 1
ATOM 1540 N N . LEU B 1 64 ? -10.93 -11.961 -0.825 1 96.31 64 LEU B N 1
ATOM 1541 C CA . LEU B 1 64 ? -9.625 -11.477 -0.383 1 96.31 64 LEU B CA 1
ATOM 1542 C C . LEU B 1 64 ? -9.242 -12.078 0.964 1 96.31 64 LEU B C 1
ATOM 1544 O O . LEU B 1 64 ? -8.094 -12.469 1.173 1 96.31 64 LEU B O 1
ATOM 1548 N N . GLN B 1 65 ? -10.188 -12.117 1.841 1 97.38 65 GLN B N 1
ATOM 1549 C CA . GLN B 1 65 ? -9.93 -12.641 3.18 1 97.38 65 GLN B CA 1
ATOM 1550 C C . GLN B 1 65 ? -9.562 -14.117 3.131 1 97.38 65 GLN B C 1
ATOM 1552 O O . GLN B 1 65 ? -8.688 -14.57 3.871 1 97.38 65 GLN B O 1
ATOM 1557 N N . GLN B 1 66 ? -10.234 -14.859 2.309 1 95.38 66 GLN B N 1
ATOM 1558 C CA . GLN B 1 66 ? -9.906 -16.281 2.146 1 95.38 66 GLN B CA 1
ATOM 1559 C C . GLN B 1 66 ? -8.484 -16.453 1.631 1 95.38 66 GLN B C 1
ATOM 1561 O O . GLN B 1 66 ? -7.738 -17.297 2.129 1 95.38 66 GLN B O 1
ATOM 1566 N N . LEU B 1 67 ? -8.148 -15.656 0.669 1 95.31 67 LEU B N 1
ATOM 1567 C CA . LEU B 1 67 ? -6.793 -15.703 0.136 1 95.31 67 LEU B CA 1
ATOM 1568 C C . LEU B 1 67 ? -5.773 -15.32 1.205 1 95.31 67 LEU B C 1
ATOM 1570 O O . LEU B 1 67 ? -4.73 -15.969 1.336 1 95.31 67 LEU B O 1
ATOM 1574 N N . ALA B 1 68 ? -6.07 -14.312 1.978 1 97.69 68 ALA B N 1
ATOM 1575 C CA . ALA B 1 68 ? -5.16 -13.766 2.984 1 97.69 68 ALA B CA 1
ATOM 1576 C C . ALA B 1 68 ? -4.879 -14.797 4.078 1 97.69 68 ALA B C 1
ATOM 1578 O O . ALA B 1 68 ? -3.873 -14.695 4.785 1 97.69 68 ALA B O 1
ATOM 1579 N N . GLU B 1 69 ? -5.734 -15.797 4.234 1 97.25 69 GLU B N 1
ATOM 1580 C CA . GLU B 1 69 ? -5.551 -16.844 5.234 1 97.25 69 GLU B CA 1
ATOM 1581 C C . GLU B 1 69 ? -4.387 -17.766 4.863 1 97.25 69 GLU B C 1
ATOM 1583 O O . GLU B 1 69 ? -3.869 -18.484 5.715 1 97.25 69 GLU B O 1
ATOM 1588 N N . HIS B 1 70 ? -3.936 -17.688 3.639 1 96.75 70 HIS B N 1
ATOM 1589 C CA . HIS B 1 70 ? -2.971 -18.672 3.158 1 96.75 70 HIS B CA 1
ATOM 1590 C C . HIS B 1 70 ? -1.642 -18.016 2.807 1 96.75 70 HIS B C 1
ATOM 1592 O O . HIS B 1 70 ? -0.717 -18.672 2.336 1 96.75 70 HIS B O 1
ATOM 1598 N N . VAL B 1 71 ? -1.568 -16.703 3.02 1 98.25 71 VAL B N 1
ATOM 1599 C CA . VAL B 1 71 ? -0.342 -15.992 2.682 1 98.25 71 VAL B CA 1
ATOM 1600 C C . VAL B 1 71 ? -0.009 -14.984 3.781 1 98.25 71 VAL B C 1
ATOM 1602 O O . VAL B 1 71 ? -0.901 -14.508 4.488 1 98.25 71 VAL B O 1
ATOM 1605 N N . ARG B 1 72 ? 1.252 -14.75 3.949 1 98.25 72 ARG B N 1
ATOM 1606 C CA . ARG B 1 72 ? 1.695 -13.664 4.809 1 98.25 72 ARG B CA 1
ATOM 1607 C C . ARG B 1 72 ? 1.592 -12.32 4.086 1 98.25 72 ARG B C 1
ATOM 1609 O O . ARG B 1 72 ? 2.143 -12.148 2.998 1 98.25 72 ARG B O 1
ATOM 1616 N N . THR B 1 73 ? 0.878 -11.383 4.699 1 98.69 73 THR B N 1
ATOM 1617 C CA . THR B 1 73 ? 0.813 -10.031 4.148 1 98.69 73 THR B CA 1
ATOM 1618 C C . THR B 1 73 ? 2.002 -9.195 4.617 1 98.69 73 THR B C 1
ATOM 1620 O O . THR B 1 73 ? 2.273 -9.117 5.816 1 98.69 73 THR B O 1
ATOM 1623 N N . VAL B 1 74 ? 2.699 -8.617 3.727 1 98.62 74 VAL B N 1
ATOM 1624 C CA . VAL B 1 74 ? 3.846 -7.773 4.055 1 98.62 74 VAL B CA 1
ATOM 1625 C C . VAL B 1 74 ? 3.498 -6.305 3.814 1 98.62 74 VAL B C 1
ATOM 1627 O O . VAL B 1 74 ? 3.146 -5.922 2.695 1 98.62 74 VAL B O 1
ATOM 1630 N N . GLY B 1 75 ? 3.598 -5.496 4.832 1 98.62 75 GLY B N 1
ATOM 1631 C CA . GLY B 1 75 ? 3.238 -4.09 4.758 1 98.62 75 GLY B CA 1
ATOM 1632 C C . GLY B 1 75 ? 4.27 -3.248 4.027 1 98.62 75 GLY B C 1
ATOM 1633 O O . GLY B 1 75 ? 5.41 -3.674 3.85 1 98.62 75 GLY B O 1
ATOM 1634 N N . ILE B 1 76 ? 3.824 -2.047 3.627 1 98.75 76 ILE B N 1
ATOM 1635 C CA . ILE B 1 76 ? 4.742 -1.041 3.102 1 98.75 76 ILE B CA 1
ATOM 1636 C C . ILE B 1 76 ? 5.438 -0.326 4.258 1 98.75 76 ILE B C 1
ATOM 1638 O O . ILE B 1 76 ? 4.797 0.397 5.023 1 98.75 76 ILE B O 1
ATOM 1642 N N . THR B 1 77 ? 6.695 -0.513 4.391 1 98.56 77 THR B N 1
ATOM 1643 C CA . THR B 1 77 ? 7.512 0.167 5.391 1 98.56 77 THR B CA 1
ATOM 1644 C C . THR B 1 77 ? 8.289 1.319 4.762 1 98.56 77 THR B C 1
ATOM 1646 O O . THR B 1 77 ? 8.359 1.434 3.537 1 98.56 77 THR B O 1
ATOM 1649 N N . PRO B 1 78 ? 8.859 2.16 5.641 1 98.31 78 PRO B N 1
ATOM 1650 C CA . PRO B 1 78 ? 9.742 3.197 5.102 1 98.31 78 PRO B CA 1
ATOM 1651 C C . PRO B 1 78 ? 10.844 2.629 4.207 1 98.31 78 PRO B C 1
ATOM 1653 O O . PRO B 1 78 ? 11.133 3.195 3.15 1 98.31 78 PRO B O 1
ATOM 1656 N N . SER B 1 79 ? 11.414 1.492 4.57 1 98.31 79 SER B N 1
ATOM 1657 C CA . SER B 1 79 ? 12.461 0.867 3.773 1 98.31 79 SER B CA 1
ATOM 1658 C C . SER B 1 79 ? 11.93 0.401 2.424 1 98.31 79 SER B C 1
ATOM 1660 O O . SER B 1 79 ? 12.539 0.657 1.386 1 98.31 79 SER B O 1
ATOM 1662 N N . VAL B 1 80 ? 10.797 -0.268 2.416 1 98.38 80 VAL B N 1
ATOM 1663 C CA . VAL B 1 80 ? 10.195 -0.731 1.173 1 98.38 80 VAL B CA 1
ATOM 1664 C C . VAL B 1 80 ? 9.875 0.464 0.276 1 98.38 80 VAL B C 1
ATOM 1666 O O . VAL B 1 80 ? 10.156 0.438 -0.925 1 98.38 80 VAL B O 1
ATOM 1669 N N . ALA B 1 81 ? 9.289 1.494 0.869 1 98.06 81 ALA B N 1
ATOM 1670 C CA . ALA B 1 81 ? 8.945 2.695 0.113 1 98.06 81 ALA B CA 1
ATOM 1671 C C . ALA B 1 81 ? 10.188 3.334 -0.498 1 98.06 81 ALA B C 1
ATOM 1673 O O . ALA B 1 81 ? 10.195 3.682 -1.682 1 98.06 81 ALA B O 1
ATOM 1674 N N . ALA B 1 82 ? 11.219 3.492 0.288 1 96.5 82 ALA B N 1
ATOM 1675 C CA . ALA B 1 82 ? 12.461 4.098 -0.189 1 96.5 82 ALA B CA 1
ATOM 1676 C C . ALA B 1 82 ? 13.07 3.273 -1.318 1 96.5 82 ALA B C 1
ATOM 1678 O O . ALA B 1 82 ? 13.523 3.826 -2.324 1 96.5 82 ALA B O 1
ATOM 1679 N N . THR B 1 83 ? 13.102 1.96 -1.143 1 95.88 83 THR B N 1
ATOM 1680 C CA . THR B 1 83 ? 13.609 1.072 -2.18 1 95.88 83 THR B CA 1
ATOM 1681 C C . THR B 1 83 ? 12.781 1.189 -3.453 1 95.88 83 THR B C 1
ATOM 1683 O O . THR B 1 83 ? 13.328 1.232 -4.559 1 95.88 83 THR B O 1
ATOM 1686 N N . ALA B 1 84 ? 11.469 1.256 -3.314 1 95.56 84 ALA B N 1
ATOM 1687 C CA . ALA B 1 84 ? 10.57 1.34 -4.465 1 95.56 84 ALA B CA 1
ATOM 1688 C C . ALA B 1 84 ? 10.859 2.588 -5.293 1 95.56 84 ALA B C 1
ATOM 1690 O O . ALA B 1 84 ? 10.922 2.523 -6.523 1 95.56 84 ALA B O 1
ATOM 1691 N N . VAL B 1 85 ? 11.055 3.723 -4.668 1 93.25 85 VAL B N 1
ATOM 1692 C CA . VAL B 1 85 ? 11.203 4.969 -5.41 1 93.25 85 VAL B CA 1
ATOM 1693 C C . VAL B 1 85 ? 12.633 5.078 -5.953 1 93.25 85 VAL B C 1
ATOM 1695 O O . VAL B 1 85 ? 12.898 5.871 -6.859 1 93.25 85 VAL B O 1
ATOM 1698 N N . ALA B 1 86 ? 13.508 4.363 -5.371 1 91.62 86 ALA B N 1
ATOM 1699 C CA . ALA B 1 86 ? 14.906 4.402 -5.805 1 91.62 86 ALA B CA 1
ATOM 1700 C C . ALA B 1 86 ? 15.109 3.57 -7.066 1 91.62 86 ALA B C 1
ATOM 1702 O O . ALA B 1 86 ? 16.156 3.66 -7.715 1 91.62 86 ALA B O 1
ATOM 1703 N N . LEU B 1 87 ? 14.133 2.717 -7.379 1 91.88 87 LEU B N 1
ATOM 1704 C CA . LEU B 1 87 ? 14.227 2.004 -8.648 1 91.88 87 LEU B CA 1
ATOM 1705 C C . LEU B 1 87 ? 14.32 2.98 -9.812 1 91.88 87 LEU B C 1
ATOM 1707 O O . LEU B 1 87 ? 13.641 4.012 -9.82 1 91.88 87 LEU B O 1
ATOM 1711 N N . PRO B 1 88 ? 15.156 2.654 -10.773 1 87.75 88 PRO B N 1
ATOM 1712 C CA . PRO B 1 88 ? 15.398 3.615 -11.852 1 87.75 88 PRO B CA 1
ATOM 1713 C C . PRO B 1 88 ? 14.156 3.893 -12.695 1 87.75 88 PRO B C 1
ATOM 1715 O O . PRO B 1 88 ? 13.211 3.1 -12.688 1 87.75 88 PRO B O 1
ATOM 1718 N N . SER B 1 89 ? 14.188 5.035 -13.328 1 82.19 89 SER B N 1
ATOM 1719 C CA . SER B 1 89 ? 13.062 5.453 -14.156 1 82.19 89 SER B CA 1
ATOM 1720 C C . SER B 1 89 ? 12.805 4.457 -15.281 1 82.19 89 SER B C 1
ATOM 1722 O O . SER B 1 89 ? 11.695 4.395 -15.82 1 82.19 89 SER B O 1
ATOM 1724 N N . SER B 1 90 ? 13.805 3.705 -15.656 1 83.88 90 SER B N 1
ATOM 1725 C CA . SER B 1 90 ? 13.68 2.697 -16.703 1 83.88 90 SER B CA 1
ATOM 1726 C C . SER B 1 90 ? 12.922 1.473 -16.203 1 83.88 90 SER B C 1
ATOM 1728 O O . SER B 1 90 ? 12.531 0.61 -17 1 83.88 90 SER B O 1
ATOM 1730 N N . PHE B 1 91 ? 12.75 1.467 -14.805 1 84.44 91 PHE B N 1
ATOM 1731 C CA . PHE B 1 91 ? 11.992 0.347 -14.25 1 84.44 91 PHE B CA 1
ATOM 1732 C C . PHE B 1 91 ? 10.547 0.376 -14.727 1 84.44 91 PHE B C 1
ATOM 1734 O O . PHE B 1 91 ? 9.891 1.416 -14.664 1 84.44 91 PHE B O 1
ATOM 1741 N N . PRO B 1 92 ? 10.172 -0.756 -15.227 1 73.62 92 PRO B N 1
ATOM 1742 C CA . PRO B 1 92 ? 8.789 -0.824 -15.711 1 73.62 92 PRO B CA 1
ATOM 1743 C C . PRO B 1 92 ? 7.77 -0.803 -14.57 1 73.62 92 PRO B C 1
ATOM 1745 O O . PRO B 1 92 ? 8.086 -1.203 -13.445 1 73.62 92 PRO B O 1
ATOM 1748 N N . GLY B 1 93 ? 6.703 -0.162 -15 1 72.62 93 GLY B N 1
ATOM 1749 C CA . GLY B 1 93 ? 5.551 -0.444 -14.156 1 72.62 93 GLY B CA 1
ATOM 1750 C C . GLY B 1 93 ? 5.074 0.764 -13.375 1 72.62 93 GLY B C 1
ATOM 1751 O O . GLY B 1 93 ? 5.68 1.837 -13.445 1 72.62 93 GLY B O 1
ATOM 1752 N N . ASP B 1 94 ? 3.992 0.391 -12.75 1 89.19 94 ASP B N 1
ATOM 1753 C CA . ASP B 1 94 ? 3.254 1.361 -11.945 1 89.19 94 ASP B CA 1
ATOM 1754 C C . ASP B 1 94 ? 3.664 1.282 -10.477 1 89.19 94 ASP B C 1
ATOM 1756 O O . ASP B 1 94 ? 4.551 0.505 -10.117 1 89.19 94 ASP B O 1
ATOM 1760 N N . PRO B 1 95 ? 3.242 2.135 -9.688 1 94 95 PRO B N 1
ATOM 1761 C CA . PRO B 1 95 ? 3.59 2.164 -8.266 1 94 95 PRO B CA 1
ATOM 1762 C C . PRO B 1 95 ? 3.441 0.799 -7.59 1 94 95 PRO B C 1
ATOM 1764 O O . PRO B 1 95 ? 4.277 0.418 -6.77 1 94 95 PRO B O 1
ATOM 1767 N N . ALA B 1 96 ? 2.428 0.066 -8 1 95.94 96 ALA B N 1
ATOM 1768 C CA . ALA B 1 96 ? 2.213 -1.247 -7.398 1 95.94 96 ALA B CA 1
ATOM 1769 C C . ALA B 1 96 ? 3.348 -2.205 -7.746 1 95.94 96 ALA B C 1
ATOM 1771 O O . ALA B 1 96 ? 3.879 -2.895 -6.875 1 95.94 96 ALA B O 1
ATOM 1772 N N . ASP B 1 97 ? 3.82 -2.234 -9.008 1 95.06 97 ASP B N 1
ATOM 1773 C CA . ASP B 1 97 ? 4.93 -3.082 -9.43 1 95.06 97 ASP B CA 1
ATOM 1774 C C . ASP B 1 97 ? 6.207 -2.736 -8.664 1 95.06 97 ASP B C 1
ATOM 1776 O O . ASP B 1 97 ? 6.941 -3.629 -8.234 1 95.06 97 ASP B O 1
ATOM 1780 N N . ARG B 1 98 ? 6.398 -1.437 -8.523 1 95.5 98 ARG B N 1
ATOM 1781 C CA . ARG B 1 98 ? 7.59 -0.988 -7.816 1 95.5 98 ARG B CA 1
ATOM 1782 C C . ARG B 1 98 ? 7.559 -1.435 -6.355 1 95.5 98 ARG B C 1
ATOM 1784 O O . ARG B 1 98 ? 8.578 -1.881 -5.816 1 95.5 98 ARG B O 1
ATOM 1791 N N . LEU B 1 99 ? 6.434 -1.369 -5.742 1 97.56 99 LEU B N 1
ATOM 1792 C CA . LEU B 1 99 ? 6.289 -1.745 -4.34 1 97.56 99 LEU B CA 1
ATOM 1793 C C . LEU B 1 99 ? 6.441 -3.252 -4.164 1 97.56 99 LEU B C 1
ATOM 1795 O O . LEU B 1 99 ? 7.066 -3.709 -3.203 1 97.56 99 LEU B O 1
ATOM 1799 N N . ILE B 1 100 ? 5.852 -4.016 -5.066 1 97.5 100 ILE B N 1
ATOM 1800 C CA . ILE B 1 100 ? 5.969 -5.469 -5 1 97.5 100 ILE B CA 1
ATOM 1801 C C . ILE B 1 100 ? 7.434 -5.875 -5.176 1 97.5 100 ILE B C 1
ATOM 1803 O O . ILE B 1 100 ? 7.965 -6.652 -4.383 1 97.5 100 ILE B O 1
ATOM 1807 N N . TYR B 1 101 ? 8.062 -5.312 -6.176 1 96.75 101 TYR B N 1
ATOM 1808 C CA . TYR B 1 101 ? 9.469 -5.602 -6.449 1 96.75 101 TYR B CA 1
ATOM 1809 C C . TYR B 1 101 ? 10.352 -5.195 -5.277 1 96.75 101 TYR B C 1
ATOM 1811 O O . TYR B 1 101 ? 11.211 -5.965 -4.84 1 96.75 101 TYR B O 1
ATOM 1819 N N . ALA B 1 102 ? 10.141 -4.02 -4.727 1 96.94 102 ALA B N 1
ATOM 1820 C CA . ALA B 1 102 ? 10.898 -3.514 -3.582 1 96.94 102 ALA B CA 1
ATOM 1821 C C . ALA B 1 102 ? 10.711 -4.41 -2.361 1 96.94 102 ALA B C 1
ATOM 1823 O O . ALA B 1 102 ? 11.641 -4.594 -1.571 1 96.94 102 ALA B O 1
ATOM 1824 N N . THR B 1 103 ? 9.508 -4.961 -2.146 1 98.19 103 THR B N 1
ATOM 1825 C CA . THR B 1 103 ? 9.25 -5.879 -1.045 1 98.19 103 THR B CA 1
ATOM 1826 C C . THR B 1 103 ? 10.125 -7.121 -1.154 1 98.19 103 THR B C 1
ATOM 1828 O O . THR B 1 103 ? 10.727 -7.555 -0.167 1 98.19 103 THR B O 1
ATOM 1831 N N . ALA B 1 104 ? 10.219 -7.637 -2.373 1 97.19 104 ALA B N 1
ATOM 1832 C CA . ALA B 1 104 ? 11.078 -8.797 -2.582 1 97.19 104 ALA B CA 1
ATOM 1833 C C . ALA B 1 104 ? 12.531 -8.469 -2.27 1 97.19 104 ALA B C 1
ATOM 1835 O O . ALA B 1 104 ? 13.219 -9.25 -1.607 1 97.19 104 ALA B O 1
ATOM 1836 N N . ILE B 1 105 ? 12.992 -7.348 -2.686 1 96.25 105 ILE B N 1
ATOM 1837 C CA . ILE B 1 105 ? 14.375 -6.922 -2.482 1 96.25 105 ILE B CA 1
ATOM 1838 C C . ILE B 1 105 ? 14.656 -6.781 -0.989 1 96.25 105 ILE B C 1
ATOM 1840 O O . ILE B 1 105 ? 15.633 -7.336 -0.481 1 96.25 105 ILE B O 1
ATOM 1844 N N . GLU B 1 106 ? 13.805 -6.082 -0.275 1 96.88 106 GLU B N 1
ATOM 1845 C CA . GLU B 1 106 ? 14.031 -5.738 1.126 1 96.88 106 GLU B CA 1
ATOM 1846 C C . GLU B 1 106 ? 14.055 -6.988 2.004 1 96.88 106 GLU B C 1
ATOM 1848 O O . GLU B 1 106 ? 14.734 -7.016 3.033 1 96.88 106 GLU B O 1
ATOM 1853 N N . HIS B 1 107 ? 13.391 -8.008 1.576 1 97.19 107 HIS B N 1
ATOM 1854 C CA . HIS B 1 107 ? 13.297 -9.203 2.404 1 97.19 107 HIS B CA 1
ATOM 1855 C C . HIS B 1 107 ? 14.195 -10.312 1.869 1 97.19 107 HIS B C 1
ATOM 1857 O O . HIS B 1 107 ? 14.336 -11.367 2.5 1 97.19 107 HIS B O 1
ATOM 1863 N N . GLY B 1 108 ? 14.781 -10.039 0.675 1 95.56 108 GLY B N 1
ATOM 1864 C CA . GLY B 1 108 ? 15.625 -11.055 0.055 1 95.56 108 GLY B CA 1
ATOM 1865 C C . GLY B 1 108 ? 14.852 -12.281 -0.393 1 95.56 108 GLY B C 1
ATOM 1866 O O . GLY B 1 108 ? 15.352 -13.398 -0.305 1 95.56 108 GLY B O 1
ATOM 1867 N N . TRP B 1 109 ? 13.602 -12.125 -0.767 1 96.75 109 TRP B N 1
ATOM 1868 C CA . TRP B 1 109 ? 12.742 -13.242 -1.158 1 96.75 109 TRP B CA 1
ATOM 1869 C C . TRP B 1 109 ? 12.711 -13.391 -2.674 1 96.75 109 TRP B C 1
ATOM 1871 O O . TRP B 1 109 ? 12.906 -12.422 -3.408 1 96.75 109 TRP B O 1
ATOM 1881 N N . ARG B 1 110 ? 12.438 -14.602 -3.148 1 96.44 110 ARG B N 1
ATOM 1882 C CA . ARG B 1 110 ? 12.141 -14.82 -4.562 1 96.44 110 ARG B CA 1
ATOM 1883 C C . ARG B 1 110 ? 10.773 -14.25 -4.926 1 96.44 110 ARG B C 1
ATOM 1885 O O . ARG B 1 110 ? 9.82 -14.359 -4.152 1 96.44 110 ARG B O 1
ATOM 1892 N N . LEU B 1 111 ? 10.805 -13.656 -6.078 1 97.5 111 LEU B N 1
ATOM 1893 C CA . LEU B 1 111 ? 9.562 -13.102 -6.598 1 97.5 111 LEU B CA 1
ATOM 1894 C C . LEU B 1 111 ? 9.023 -13.961 -7.738 1 97.5 111 LEU B C 1
ATOM 1896 O O . LEU B 1 111 ? 9.688 -14.141 -8.758 1 97.5 111 LEU B O 1
ATOM 1900 N N . VAL B 1 112 ? 7.824 -14.516 -7.516 1 98.19 112 VAL B N 1
ATOM 1901 C CA . VAL B 1 112 ? 7.156 -15.258 -8.586 1 98.19 112 VAL B CA 1
ATOM 1902 C C . VAL B 1 112 ? 6.285 -14.305 -9.398 1 98.19 112 VAL B C 1
ATOM 1904 O O . VAL B 1 112 ? 5.277 -13.797 -8.906 1 98.19 112 VAL B O 1
ATOM 1907 N N . THR B 1 113 ? 6.703 -14.086 -10.656 1 96.88 113 THR B N 1
ATOM 1908 C CA . THR B 1 113 ? 5.984 -13.164 -11.523 1 96.88 113 THR B CA 1
ATOM 1909 C C . THR B 1 113 ? 6.129 -13.57 -12.984 1 96.88 113 THR B C 1
ATOM 1911 O O . THR B 1 113 ? 7.203 -13.992 -13.414 1 96.88 113 THR B O 1
ATOM 1914 N N . LYS B 1 114 ? 5.004 -13.398 -13.68 1 96.25 114 LYS B N 1
ATOM 1915 C CA . LYS B 1 114 ? 5.02 -13.664 -15.117 1 96.25 114 LYS B CA 1
ATOM 1916 C C . LYS B 1 114 ? 5.5 -12.438 -15.898 1 96.25 114 LYS B C 1
ATOM 1918 O O . LYS B 1 114 ? 5.828 -12.547 -17.078 1 96.25 114 LYS B O 1
ATOM 1923 N N . ASP B 1 115 ? 5.523 -11.305 -15.32 1 93.88 115 ASP B N 1
ATOM 1924 C CA . ASP B 1 115 ? 5.871 -10.062 -16 1 93.88 115 ASP B CA 1
ATOM 1925 C C . ASP B 1 115 ? 7.336 -10.07 -16.438 1 93.88 115 ASP B C 1
ATOM 1927 O O . ASP B 1 115 ? 8.234 -9.914 -15.609 1 93.88 115 ASP B O 1
ATOM 1931 N N . ARG B 1 116 ? 7.566 -10.102 -17.688 1 91.06 116 ARG B N 1
ATOM 1932 C CA . ARG B 1 116 ? 8.906 -10.195 -18.25 1 91.06 116 ARG B CA 1
ATOM 1933 C C . ARG B 1 116 ? 9.719 -8.938 -17.953 1 91.06 116 ARG B C 1
ATOM 1935 O O . ARG B 1 116 ? 10.938 -9 -17.828 1 91.06 116 ARG B O 1
ATOM 1942 N N . ARG B 1 117 ? 9.078 -7.91 -17.875 1 88.56 117 ARG B N 1
ATOM 1943 C CA . ARG B 1 117 ? 9.773 -6.652 -17.625 1 88.56 117 ARG B CA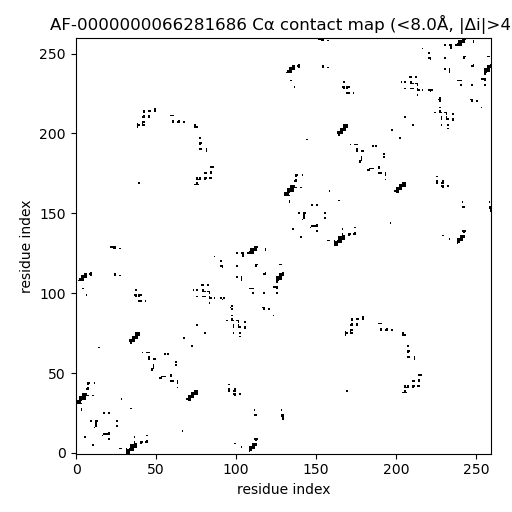 1
ATOM 1944 C C . ARG B 1 117 ? 10.391 -6.637 -16.219 1 88.56 117 ARG B C 1
ATOM 1946 O O . ARG B 1 117 ? 11.484 -6.105 -16.031 1 88.56 117 ARG B O 1
ATOM 1953 N N . LEU B 1 118 ? 9.664 -7.238 -15.258 1 91.12 118 LEU B N 1
ATOM 1954 C CA . LEU B 1 118 ? 10.188 -7.348 -13.906 1 91.12 118 LEU B CA 1
ATOM 1955 C C . LEU B 1 118 ? 11.281 -8.406 -13.828 1 91.12 118 LEU B C 1
ATOM 1957 O O . LEU B 1 118 ? 12.281 -8.219 -13.125 1 91.12 118 LEU B O 1
ATOM 1961 N N . ARG B 1 119 ? 11.148 -9.422 -14.602 1 91.06 119 ARG B N 1
ATOM 1962 C CA . ARG B 1 119 ? 12.086 -10.539 -14.555 1 91.06 119 ARG B CA 1
ATOM 1963 C C . ARG B 1 119 ? 13.414 -10.164 -15.211 1 91.06 119 ARG B C 1
ATOM 1965 O O . ARG B 1 119 ? 14.461 -10.711 -14.852 1 91.06 119 ARG B O 1
ATOM 1972 N N . SER B 1 120 ? 13.406 -9.219 -16.078 1 87.31 120 SER B N 1
ATOM 1973 C CA . SER B 1 120 ? 14.586 -8.922 -16.891 1 87.31 120 SER B CA 1
ATOM 1974 C C . SER B 1 120 ? 15.305 -7.676 -16.375 1 87.31 120 SER B C 1
ATOM 1976 O O . SER B 1 120 ? 16.312 -7.258 -16.938 1 87.31 120 SER B O 1
ATOM 1978 N N . HIS B 1 121 ? 14.68 -7.172 -15.273 1 82.88 121 HIS B N 1
ATOM 1979 C CA . HIS B 1 121 ? 15.312 -5.957 -14.758 1 82.88 121 HIS B CA 1
ATOM 1980 C C . HIS B 1 121 ? 16.688 -6.258 -14.188 1 82.88 121 HIS B C 1
ATOM 1982 O O . HIS B 1 121 ? 16.875 -7.273 -13.516 1 82.88 121 HIS B O 1
ATOM 1988 N N . ARG B 1 122 ? 17.719 -5.465 -14.445 1 75.25 122 ARG B N 1
ATOM 1989 C CA . ARG B 1 122 ? 19.125 -5.77 -14.172 1 75.25 122 ARG B CA 1
ATOM 1990 C C . ARG B 1 122 ? 19.484 -5.461 -12.719 1 75.25 122 ARG B C 1
ATOM 1992 O O . ARG B 1 122 ? 20.25 -6.199 -12.094 1 75.25 122 ARG B O 1
ATOM 1999 N N . HIS B 1 123 ? 19.344 -4.223 -12.078 1 69.5 123 HIS B N 1
ATOM 2000 C CA . HIS B 1 123 ? 19.719 -3.879 -10.711 1 69.5 123 HIS B CA 1
ATOM 2001 C C . HIS B 1 123 ? 18.734 -2.881 -10.102 1 69.5 123 HIS B C 1
ATOM 2003 O O . HIS B 1 123 ? 18.25 -1.987 -10.789 1 69.5 123 HIS B O 1
ATOM 2009 N N . PRO B 1 124 ? 18.672 -3.084 -8.75 1 65.25 124 PRO B N 1
ATOM 2010 C CA . PRO B 1 124 ? 18.812 -4.281 -7.918 1 65.25 124 PRO B CA 1
ATOM 2011 C C . PRO B 1 124 ? 17.844 -5.395 -8.312 1 65.25 124 PRO B C 1
ATOM 2013 O O . PRO B 1 124 ? 16.859 -5.137 -9 1 65.25 124 PRO B O 1
ATOM 2016 N N . ARG B 1 125 ? 18.266 -6.699 -8.039 1 73.12 125 ARG B N 1
ATOM 2017 C CA . ARG B 1 125 ? 17.422 -7.75 -8.602 1 73.12 125 ARG B CA 1
ATOM 2018 C C . ARG B 1 125 ? 17.141 -8.836 -7.57 1 73.12 125 ARG B C 1
ATOM 2020 O O . ARG B 1 125 ? 18.047 -9.555 -7.152 1 73.12 125 ARG B O 1
ATOM 2027 N N . PRO B 1 126 ? 15.836 -8.734 -7.121 1 78.19 126 PRO B N 1
ATOM 2028 C CA . PRO B 1 126 ? 15.508 -10 -6.465 1 78.19 126 PRO B CA 1
ATOM 2029 C C . PRO B 1 126 ? 15.562 -11.195 -7.414 1 78.19 126 PRO B C 1
ATOM 2031 O O . PRO B 1 126 ? 15.531 -11.016 -8.633 1 78.19 126 PRO B O 1
ATOM 2034 N N . VAL B 1 127 ? 15.773 -12.352 -6.906 1 83.25 127 VAL B N 1
ATOM 2035 C CA . VAL B 1 127 ? 15.602 -13.539 -7.727 1 83.25 127 VAL B CA 1
ATOM 2036 C C . VAL B 1 127 ? 14.141 -13.664 -8.156 1 83.25 127 VAL B C 1
ATOM 2038 O O . VAL B 1 127 ? 13.234 -13.609 -7.328 1 83.25 127 VAL B O 1
ATOM 2041 N N . THR B 1 128 ? 13.953 -13.758 -9.461 1 92.38 128 THR B N 1
ATOM 2042 C CA . THR B 1 128 ? 12.602 -13.93 -9.992 1 92.38 128 THR B CA 1
ATOM 2043 C C . THR B 1 128 ? 12.398 -15.344 -10.523 1 92.38 128 THR B C 1
ATOM 2045 O O . THR B 1 128 ? 13.352 -15.984 -10.977 1 92.38 128 THR B O 1
ATOM 2048 N N . VAL B 1 129 ? 11.148 -15.844 -10.422 1 94.38 129 VAL B N 1
ATOM 2049 C CA . VAL B 1 129 ? 10.82 -17.203 -10.844 1 94.38 129 VAL B CA 1
ATOM 2050 C C . VAL B 1 129 ? 9.594 -17.188 -11.75 1 94.38 129 VAL B C 1
ATOM 2052 O O . VAL B 1 129 ? 8.617 -16.484 -11.461 1 94.38 129 VAL B O 1
ATOM 2055 N N . TRP B 1 130 ? 9.75 -17.953 -12.93 1 95.62 130 TRP B N 1
ATOM 2056 C CA . TRP B 1 130 ? 8.594 -18.219 -13.781 1 95.62 130 TRP B CA 1
ATOM 2057 C C . TRP B 1 130 ? 8.883 -19.344 -14.766 1 95.62 130 TRP B C 1
ATOM 2059 O O . TRP B 1 130 ? 9.977 -19.422 -15.32 1 95.62 130 TRP B O 1
#

pLDDT: mean 92.16, std 8.78, range [60.0, 98.75]

Sequence (260 aa):
MTTVLLDSHVAYWWSAEPQRLSMAASQAIEHADELAVAAISWFELAWLAEQERIQLAIPVLSWLQQLAEHVRTVGITPSVAATAVALPSSFPGDPADRLIYATAIEHGWRLVTKDRRLRSHRHPRPVTVWMTTVLLDSHVAYWWSAEPQRLSMAASQAIEHADELAVAAISWFELAWLAEQERIQLAIPVLSWLQQLAEHVRTVGITPSVAATAVALPSSFPGDPADRLIYATAIEHGWRLVTKDRRLRSHRHPRPVTVW

Foldseek 3Di:
DAEEEEDLVRLVCVVPPVVPADPFLVVSVVPGPAYAYEQVSLVVQLVCCVVVVPVDPDDSVVVSVVSCVRHHYDYDDPQLQVQLVPPDPQQDDDSSLSSSQSVCVVVLHEYEDPDVSLCPDDPPHRHYID/DAEEEEDLVRLVCVVPPVVPADPFLVVSVVPGPAYAYEQVSLVVQLVCCVVVVPVDPDDSVVVSVVSCVRHHYDYDDPQLQVQLVPPDPQQDDDSSLSSSQSVCVVVLHEYEDPDVSLCPDDPPHRHYID

InterPro domains:
  IPR002716 PIN domain [PF01850] (4-120)
  IPR022907 VapC family [MF_00265] (4-129)
  IPR029060 PIN-like domain superfamily [SSF88723] (1-120)
  IPR041705 VapC-like Sll0205 protein, PIN domain [cd09872] (5-130)
  IPR052919 Type II TA system ribonuclease [PTHR36173] (3-127)

Secondary structure (DSSP, 8-state):
--EEEEPHHHHHHHHH-GGGS-HHHHHHHHH-SEEEEETHHHHHHHHHHHHS----SS-HHHHHHHHHTTSEEE---HHHHHHHHHS-TTS-S-HHHHHHHHHHHHHT-EEE---HHHHT--SS---EE-/--EEEEPHHHHHHHHH-GGGS-HHHHHHHHH-SEEEEETHHHHHHHHHHHHS----SS-HHHHHHHHHTTSEEE---HHHHHHHHHS-TTS-S-HHHHHHHHHHHHHT-EEE---HHHHT--SS---EE-

Radius of gyration: 18.63 Å; Cα contacts (8 Å, |Δi|>4): 441; chains: 2; bounding box: 40×52×41 Å

Organism: Mycobacterium tuberculosis (strain ATCC 25618 / H37Rv) (NCBI:txid83332)

Solvent-accessible surface area (backbone atoms only — not comparable to full-atom values): 13977 Å² total; per-residue (Å²): 133,51,51,35,31,39,34,54,69,46,49,50,26,65,75,74,39,53,85,74,48,45,72,56,32,49,50,53,60,70,67,34,72,36,46,31,30,41,20,64,35,39,38,55,50,33,41,46,37,65,73,64,47,51,82,57,95,56,58,66,47,59,52,42,45,59,54,52,74,69,34,46,75,39,63,59,39,41,63,30,17,36,47,26,58,66,49,54,88,85,52,68,74,52,73,62,50,30,43,45,53,18,45,21,47,75,69,71,23,38,32,34,46,84,53,61,64,71,64,65,47,79,77,87,60,52,55,62,38,87,132,50,50,35,32,39,34,55,70,45,49,49,27,64,74,75,39,53,85,72,49,45,70,55,32,48,50,53,60,71,70,32,71,37,46,30,31,41,21,64,36,41,39,53,52,33,40,46,39,67,71,64,46,52,82,57,94,56,58,66,46,60,52,42,46,58,54,52,74,70,34,45,76,39,63,57,38,43,64,30,19,36,49,24,57,65,49,53,87,84,52,68,74,53,72,63,51,30,43,44,53,20,44,22,47,76,69,71,24,37,30,33,46,83,54,62,65,70,63,66,47,80,74,87,61,52,53,62,38,87

Nearest PDB structures (foldseek):
  7by2-assembly1_B-2  TM=7.819E-01  e=8.270E-06  Klebsiella pneumoniae
  3zvk-assembly1_B  TM=7.654E-01  e=1.508E-04  Rickettsia felis
  8wmm-assembly1_G  TM=6.940E-01  e=1.952E-04  Chryseobacterium
  1v8p-assembly1_D  TM=6.938E-01  e=3.488E-04  Pyrobaculum aerophilum
  1v8o-assembly1_C  TM=7.003E-01  e=3.968E-04  Pyrobaculum aerophilum